Protein AF-A0A2V1H2E5-F1 (afdb_monomer)

Secondary structure (DSSP, 8-state):
----------------------------PPPTT---GGGGS---SPP--EEE---TTSBPPTTEEEEEE-SSSEEEEEE--SS-EEEEEEEEESS-EEEEEESSS-EEPP---TTEEEEEEEEPTT--EEEEEEE-TT-EEEEEEEE--TTTTTPPTTEEEEEEEEEEEEESSSEEEEEEEEEEEEETTTTEEEES-TTS--EE-EEPTTS-EEEEEEEETTEEEEEEEEE-TTT--EEEEEEEEEEEEETTEEEEEEEEEEEEEEE--

pLDDT: mean 76.92, std 17.11, range [29.41, 97.25]

Radius of gyration: 22.53 Å; Cα contacts (8 Å, |Δi|>4): 619; chains: 1; bounding box: 65×66×57 Å

Foldseek 3Di:
DDDDDDDDDDDDDDDDDDDDDDDDDDPPPAPPFFADLVVQQFAADDDQADEDAAAFPEEDEARYKHKDAPQDFKGKYKYAYQAWAKKKKKKFFDAAKWKWKDFPHIHTFAAADSGMTMDIDRHHHRTMMMMMMGDDHGTIMMIHIYHDHCVRVVNDPQKFKKWWWKWKWKDWPDTDTDIDIWIWIARLPQQFIGTHYPVDDTFHWDQDPRSFKTWGWDDDPFKTKTWIWGARRPQRWIWIWMWMWGWDDDDPDTTTMIMIMITTIGGRD

Solvent-accessible surface area (backbone atoms only — not comparable to full-atom values): 14930 Å² total; per-residue (Å²): 137,88,84,82,84,83,82,84,81,84,83,80,87,81,85,80,90,80,89,78,95,71,95,70,80,90,73,76,75,70,63,92,67,45,55,59,69,80,83,30,34,43,50,63,72,65,73,82,65,46,83,45,86,64,60,77,71,37,74,50,53,82,32,26,30,30,65,44,74,28,84,48,52,62,44,39,34,34,34,62,40,90,55,61,46,54,32,28,39,33,40,36,38,84,50,64,62,51,48,38,38,39,68,90,57,82,45,70,41,47,64,28,41,68,41,41,32,47,37,76,45,82,42,50,48,75,42,63,31,42,39,40,42,35,38,51,64,75,35,53,34,38,39,36,32,26,70,46,28,19,49,77,69,69,49,54,94,50,34,31,46,32,42,32,48,30,40,39,36,42,41,71,91,57,82,50,77,47,78,41,80,40,50,35,40,38,28,76,72,84,30,30,38,38,70,46,43,75,86,54,79,71,41,63,40,48,71,42,100,71,66,32,42,29,43,36,75,50,78,52,100,62,32,46,34,42,34,38,36,38,46,39,30,83,73,54,30,32,43,40,38,37,41,34,42,34,67,46,71,68,82,96,47,75,42,73,26,42,37,37,38,41,31,53,29,34,55,68,65

Structure (mmCIF, N/CA/C/O backbone):
data_AF-A0A2V1H2E5-F1
#
_entry.id   AF-A0A2V1H2E5-F1
#
loop_
_atom_site.group_PDB
_atom_site.id
_atom_site.type_symbol
_atom_site.label_atom_id
_atom_site.label_alt_id
_atom_site.label_comp_id
_atom_site.label_asym_id
_atom_site.label_entity_id
_atom_site.label_seq_id
_atom_site.pdbx_PDB_ins_code
_atom_site.Cartn_x
_atom_site.Cartn_y
_atom_site.Cartn_z
_atom_site.occupancy
_atom_site.B_iso_or_equiv
_atom_site.auth_seq_id
_atom_site.auth_comp_id
_atom_site.auth_asym_id
_atom_site.auth_atom_id
_atom_site.pdbx_PDB_model_num
ATOM 1 N N . MET A 1 1 ? 42.858 13.653 24.914 1.00 40.00 1 MET A N 1
ATOM 2 C CA . MET A 1 1 ? 42.278 12.435 25.522 1.00 40.00 1 MET A CA 1
ATOM 3 C C . MET A 1 1 ? 41.615 11.631 24.412 1.00 40.00 1 MET A C 1
ATOM 5 O O . MET A 1 1 ? 40.613 12.081 23.878 1.00 40.00 1 MET A O 1
ATOM 9 N N . LYS A 1 2 ? 42.233 10.528 23.972 1.00 29.84 2 LYS A N 1
ATOM 10 C CA . LYS A 1 2 ? 41.713 9.671 22.893 1.00 29.84 2 LYS A CA 1
ATOM 11 C C . LYS A 1 2 ? 40.847 8.578 23.528 1.00 29.84 2 LYS A C 1
ATOM 13 O O . LYS A 1 2 ? 41.362 7.819 24.341 1.00 29.84 2 LYS A O 1
ATOM 18 N N . LYS A 1 3 ? 39.554 8.531 23.200 1.00 37.50 3 LYS A N 1
ATOM 19 C CA . LYS A 1 3 ? 38.643 7.448 23.598 1.00 37.50 3 LYS A CA 1
ATOM 20 C C . LYS A 1 3 ? 38.644 6.405 22.481 1.00 37.50 3 LYS A C 1
ATOM 22 O O . LYS A 1 3 ? 38.265 6.718 21.358 1.00 37.50 3 LYS A O 1
ATOM 27 N N . GLN A 1 4 ? 39.140 5.209 22.778 1.00 38.28 4 GLN A N 1
ATOM 28 C CA . GLN A 1 4 ? 39.049 4.053 21.889 1.00 38.28 4 GLN A CA 1
ATOM 29 C C . GLN A 1 4 ? 37.665 3.418 22.065 1.00 38.28 4 GLN A C 1
ATOM 31 O O . GLN A 1 4 ? 37.270 3.115 23.189 1.00 38.28 4 GLN A O 1
ATOM 36 N N . LEU A 1 5 ? 36.931 3.257 20.961 1.00 36.22 5 LEU A N 1
ATOM 37 C CA . LEU A 1 5 ? 35.742 2.413 20.892 1.00 36.22 5 LEU A CA 1
ATOM 38 C C . LEU A 1 5 ? 36.194 0.951 20.805 1.00 36.22 5 LEU A C 1
ATOM 40 O O . LEU A 1 5 ? 36.918 0.580 19.884 1.00 36.22 5 LEU A O 1
ATOM 44 N N . LEU A 1 6 ? 35.759 0.137 21.764 1.00 38.25 6 LEU A N 1
ATOM 45 C CA . LEU A 1 6 ? 35.899 -1.314 21.739 1.00 38.25 6 LEU A CA 1
ATOM 46 C C . LEU A 1 6 ? 34.606 -1.894 21.148 1.00 38.25 6 LEU A C 1
ATOM 48 O O . LEU A 1 6 ? 33.563 -1.857 21.794 1.00 38.25 6 LEU A O 1
ATOM 52 N N . ALA A 1 7 ? 34.671 -2.387 19.912 1.00 35.38 7 ALA A N 1
ATOM 53 C CA . ALA A 1 7 ? 33.594 -3.148 19.288 1.00 35.38 7 ALA A CA 1
ATOM 54 C C . ALA A 1 7 ? 33.751 -4.629 19.665 1.00 35.38 7 ALA A C 1
ATOM 56 O O . ALA A 1 7 ? 34.781 -5.238 19.377 1.00 35.38 7 ALA A O 1
ATOM 57 N N . ILE A 1 8 ? 32.745 -5.197 20.330 1.00 39.59 8 ILE A N 1
ATOM 58 C CA . ILE A 1 8 ? 32.673 -6.629 20.636 1.00 39.59 8 ILE A CA 1
ATOM 59 C C . ILE A 1 8 ? 31.908 -7.299 19.493 1.00 39.59 8 ILE A C 1
ATOM 61 O O . ILE A 1 8 ? 30.700 -7.129 19.355 1.00 39.59 8 ILE A O 1
ATOM 65 N N . LEU A 1 9 ? 32.642 -8.037 18.661 1.00 33.03 9 LEU A N 1
ATOM 66 C CA . LEU A 1 9 ? 32.122 -8.904 17.609 1.00 33.03 9 LEU A CA 1
ATOM 67 C C . LEU A 1 9 ? 31.793 -10.269 18.236 1.00 33.03 9 LEU A C 1
ATOM 69 O O . LEU A 1 9 ? 32.703 -11.004 18.619 1.00 33.03 9 LEU A O 1
ATOM 73 N N . ILE A 1 10 ? 30.509 -10.606 18.374 1.00 37.56 10 ILE A N 1
ATOM 74 C CA . ILE A 1 10 ? 30.074 -11.941 18.808 1.00 37.56 10 ILE A CA 1
ATOM 75 C C . ILE A 1 10 ? 29.812 -12.777 17.552 1.00 37.56 10 ILE A C 1
ATOM 77 O O . ILE A 1 10 ? 28.774 -12.644 16.913 1.00 37.56 10 ILE A O 1
ATOM 81 N N . CYS A 1 11 ? 30.771 -13.636 17.198 1.00 37.22 11 CYS A N 1
ATOM 82 C CA . CYS A 1 11 ? 30.568 -14.737 16.259 1.00 37.22 11 CYS A CA 1
ATOM 83 C C . CYS A 1 11 ? 30.014 -15.945 17.023 1.00 37.22 11 CYS A C 1
ATOM 85 O O . CYS A 1 11 ? 30.754 -16.596 17.760 1.00 37.22 11 CYS A O 1
ATOM 87 N N . THR A 1 12 ? 28.742 -16.284 16.823 1.00 41.06 12 THR A N 1
ATOM 88 C CA . THR A 1 12 ? 28.193 -17.594 17.197 1.00 41.06 12 THR A CA 1
ATOM 89 C C . THR A 1 12 ? 28.044 -18.452 15.946 1.00 41.06 12 THR A C 1
ATOM 91 O O . THR A 1 12 ? 27.133 -18.291 15.142 1.00 41.06 12 THR A O 1
ATOM 94 N N . THR A 1 13 ? 28.973 -19.390 15.776 1.00 45.59 13 THR A N 1
ATOM 95 C CA . THR A 1 13 ? 28.856 -20.495 14.823 1.00 45.59 13 THR A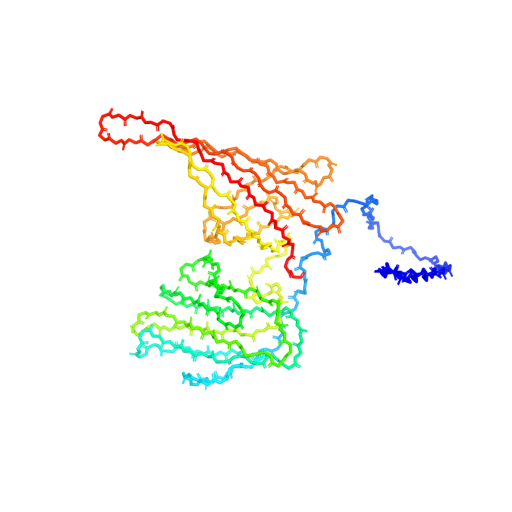 CA 1
ATOM 96 C C . THR A 1 13 ? 27.885 -21.533 15.380 1.00 45.59 13 THR A C 1
ATOM 98 O O . THR A 1 13 ? 28.221 -22.242 16.329 1.00 45.59 13 THR A O 1
ATOM 101 N N . LEU A 1 14 ? 26.698 -21.648 14.788 1.00 37.41 14 LEU A N 1
ATOM 102 C CA . LEU A 1 14 ? 25.836 -22.817 14.947 1.00 37.41 14 LEU A CA 1
ATOM 103 C C . LEU A 1 14 ? 26.152 -23.798 13.818 1.00 37.41 14 LEU A C 1
ATOM 105 O O . LEU A 1 14 ? 25.775 -23.600 12.668 1.00 37.41 14 LEU A O 1
ATOM 109 N N . ALA A 1 15 ? 26.885 -24.851 14.167 1.00 43.66 15 ALA A N 1
ATOM 110 C CA . ALA A 1 15 ? 26.938 -26.069 13.380 1.00 43.66 15 ALA A CA 1
ATOM 111 C C . ALA A 1 15 ? 25.716 -26.922 13.741 1.00 43.66 15 ALA A C 1
ATOM 113 O O . ALA A 1 15 ? 25.546 -27.292 14.902 1.00 43.66 15 ALA A O 1
ATOM 114 N N . ALA A 1 16 ? 24.898 -27.262 12.749 1.00 37.75 16 ALA A N 1
ATOM 115 C CA . ALA A 1 16 ? 23.910 -28.327 12.851 1.00 37.75 16 ALA A CA 1
ATOM 116 C C . ALA A 1 16 ? 24.086 -29.270 11.653 1.00 37.75 16 ALA A C 1
ATOM 118 O O . ALA A 1 16 ? 23.607 -29.018 10.553 1.00 37.75 16 ALA A O 1
ATOM 119 N N . CYS A 1 17 ? 24.823 -30.356 11.890 1.00 44.12 17 CYS A N 1
ATOM 120 C CA . CYS A 1 17 ? 24.733 -31.584 11.108 1.00 44.12 17 CYS A CA 1
ATOM 121 C C . CYS A 1 17 ? 23.502 -32.355 11.595 1.00 44.12 17 CYS A C 1
ATOM 123 O O . CYS A 1 17 ? 23.413 -32.678 12.778 1.00 44.12 17 CYS A O 1
ATOM 125 N N . GLY A 1 18 ? 22.594 -32.699 10.689 1.00 36.44 18 GLY A N 1
ATOM 126 C CA . GLY A 1 18 ? 21.458 -33.569 10.979 1.00 36.44 18 GLY A CA 1
ATOM 127 C C . GLY A 1 18 ? 20.849 -34.087 9.686 1.00 36.44 18 GLY A C 1
ATOM 128 O O . GLY A 1 18 ? 19.970 -33.452 9.120 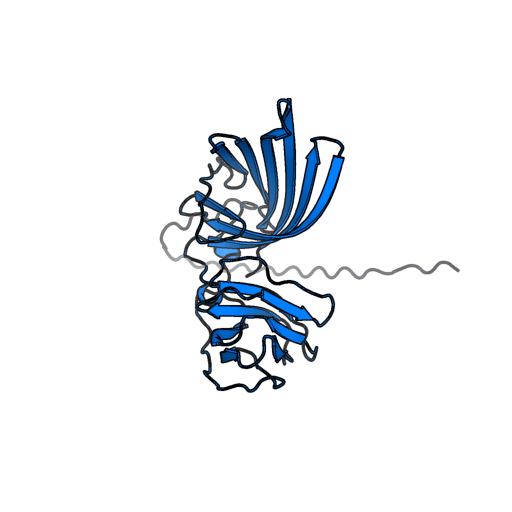1.00 36.44 18 GLY A O 1
ATOM 129 N N . GLY A 1 19 ? 21.367 -35.212 9.194 1.00 33.59 19 GLY A N 1
ATOM 130 C CA . GLY A 1 19 ? 20.839 -35.899 8.021 1.00 33.59 19 GLY A CA 1
ATOM 131 C C . GLY A 1 19 ? 19.512 -36.596 8.317 1.00 33.59 19 GLY A C 1
ATOM 132 O O . GLY A 1 19 ? 19.361 -37.253 9.346 1.00 33.59 19 GLY A O 1
ATOM 133 N N . GLY A 1 20 ? 18.583 -36.492 7.372 1.00 29.41 20 GLY A N 1
ATOM 134 C CA . GLY A 1 20 ? 17.350 -37.266 7.315 1.00 29.41 20 GLY A CA 1
ATOM 135 C C . GLY A 1 20 ? 17.002 -37.520 5.855 1.00 29.41 20 GLY A C 1
ATOM 136 O O . GLY A 1 20 ? 16.676 -36.599 5.117 1.00 29.41 20 GLY A O 1
ATOM 137 N N . SER A 1 21 ? 17.147 -38.769 5.422 1.00 41.22 21 SER A N 1
ATOM 138 C CA . SER A 1 21 ? 16.799 -39.230 4.081 1.00 41.22 21 SER A CA 1
ATOM 139 C C . SER A 1 21 ? 15.279 -39.346 3.970 1.00 41.22 21 SER A C 1
ATOM 141 O O . SER A 1 21 ? 14.680 -40.208 4.609 1.00 41.22 21 SER A O 1
ATOM 143 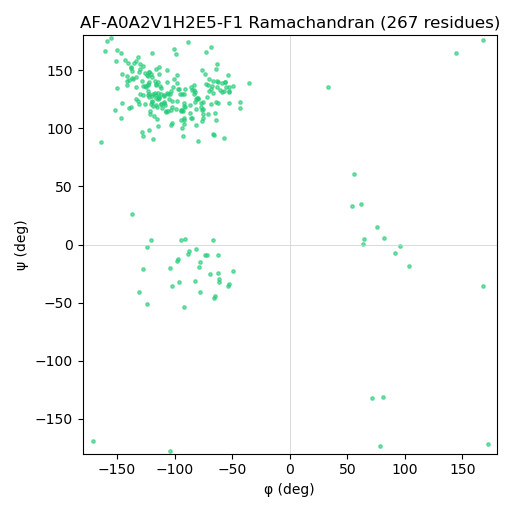N N . GLY A 1 22 ? 14.661 -38.493 3.159 1.00 31.25 22 GLY A N 1
ATOM 144 C CA . GLY A 1 22 ? 13.232 -38.532 2.866 1.00 31.25 22 GLY A CA 1
ATOM 145 C C . GLY A 1 22 ? 12.986 -37.961 1.478 1.00 31.25 22 GLY A C 1
ATOM 146 O O . GLY A 1 22 ? 13.302 -36.811 1.213 1.00 31.25 22 GLY A O 1
ATOM 147 N N . SER A 1 23 ? 12.491 -38.805 0.580 1.00 42.97 23 SER A N 1
ATOM 148 C CA . SER A 1 23 ? 12.142 -38.462 -0.795 1.00 42.97 23 SER A CA 1
ATOM 149 C C . SER A 1 23 ? 10.975 -37.468 -0.801 1.00 42.97 23 SER A C 1
ATOM 151 O O . SER A 1 23 ? 9.865 -37.850 -0.440 1.00 42.97 23 SER A O 1
ATOM 153 N N . SER A 1 24 ? 11.199 -36.230 -1.239 1.00 34.66 24 SER A N 1
ATOM 154 C CA . SER A 1 24 ? 10.133 -35.274 -1.553 1.00 34.66 24 SER A CA 1
ATOM 155 C C . SER A 1 24 ? 10.436 -34.546 -2.860 1.00 34.66 24 SER A C 1
ATOM 157 O O . SER A 1 24 ? 11.588 -34.301 -3.212 1.00 34.66 24 SER A O 1
ATOM 159 N N . SER A 1 25 ? 9.360 -34.312 -3.603 1.00 38.50 25 SER A N 1
ATOM 160 C CA . SER A 1 25 ? 9.246 -33.606 -4.878 1.00 38.50 25 SER A CA 1
ATOM 161 C C . SER A 1 25 ? 10.193 -32.417 -5.011 1.00 38.50 25 SER A C 1
ATOM 163 O O . SER A 1 25 ? 10.357 -31.655 -4.066 1.00 38.50 25 SER A O 1
ATOM 165 N N . GLY A 1 26 ? 10.784 -32.272 -6.200 1.00 38.16 26 GLY A N 1
ATOM 166 C CA . GLY A 1 26 ? 11.760 -31.240 -6.524 1.00 38.16 26 GLY A CA 1
ATOM 167 C C . GLY A 1 26 ? 11.243 -29.822 -6.305 1.00 38.16 26 GLY A C 1
ATOM 168 O O . GLY A 1 26 ? 10.704 -29.212 -7.218 1.00 38.16 26 GLY A O 1
ATOM 169 N N . GLU A 1 27 ? 11.483 -29.291 -5.114 1.00 41.69 27 GLU A N 1
ATOM 170 C CA . GLU A 1 27 ? 11.713 -27.870 -4.909 1.00 41.69 27 GLU A CA 1
ATOM 171 C C . GLU A 1 27 ? 13.135 -27.581 -5.384 1.00 41.69 27 GLU A C 1
ATOM 173 O O . GLU A 1 27 ? 14.127 -27.979 -4.769 1.00 41.69 27 GLU A O 1
ATOM 178 N N . THR A 1 28 ? 13.253 -26.926 -6.534 1.00 43.62 28 THR A N 1
ATOM 179 C CA . THR A 1 28 ? 14.511 -26.311 -6.943 1.00 43.62 28 THR A CA 1
ATOM 180 C C . THR A 1 28 ? 14.796 -25.171 -5.981 1.00 43.62 28 THR A C 1
ATOM 182 O O . THR A 1 28 ? 14.285 -24.069 -6.164 1.00 43.62 28 THR A O 1
ATOM 185 N N . THR A 1 29 ? 15.591 -25.437 -4.943 1.00 47.19 29 THR A N 1
ATOM 186 C CA . THR A 1 29 ? 16.140 -24.382 -4.091 1.00 47.19 29 THR A CA 1
ATOM 187 C C . THR A 1 29 ? 16.829 -23.359 -5.000 1.00 47.19 29 THR A C 1
ATOM 189 O O . THR A 1 29 ? 17.720 -23.750 -5.767 1.00 47.19 29 THR A O 1
ATOM 192 N N . PRO A 1 30 ? 16.419 -22.082 -4.966 1.00 54.16 30 PRO A N 1
ATOM 193 C CA . PRO A 1 30 ? 17.007 -21.060 -5.815 1.00 54.16 30 PRO A CA 1
ATOM 194 C C . PRO A 1 30 ? 18.533 -20.993 -5.587 1.00 54.16 30 PRO A C 1
ATOM 196 O O . PRO A 1 30 ? 18.990 -21.158 -4.448 1.00 54.16 30 PRO A O 1
ATOM 199 N N . PRO A 1 31 ? 19.361 -20.825 -6.637 1.00 54.84 31 PRO A N 1
ATOM 200 C CA . PRO A 1 31 ? 20.812 -20.775 -6.483 1.00 54.84 31 PRO A CA 1
ATOM 201 C C . PRO A 1 31 ? 21.212 -19.692 -5.474 1.00 54.84 31 PRO A C 1
ATOM 203 O O . PRO A 1 31 ? 20.703 -18.580 -5.526 1.00 54.84 31 PRO A O 1
ATOM 206 N N . ALA A 1 32 ? 22.141 -19.999 -4.563 1.00 47.34 32 ALA A N 1
ATOM 207 C CA . ALA A 1 32 ? 22.529 -19.100 -3.473 1.00 47.34 32 ALA A CA 1
ATOM 208 C C . ALA A 1 32 ? 22.697 -17.636 -3.942 1.00 47.34 32 ALA A C 1
ATOM 210 O O . ALA A 1 32 ? 23.546 -17.324 -4.780 1.00 47.34 32 ALA A O 1
ATOM 211 N N . GLY A 1 33 ? 21.862 -16.747 -3.394 1.00 56.97 33 GLY A N 1
ATOM 212 C CA . GLY A 1 33 ? 21.818 -15.323 -3.722 1.00 56.97 33 GLY A CA 1
ATOM 213 C C . GLY A 1 33 ? 20.779 -14.909 -4.767 1.00 56.97 33 GLY A C 1
ATOM 214 O O . GLY A 1 33 ? 20.729 -13.717 -5.063 1.00 56.97 33 GLY A O 1
ATOM 215 N N . SER A 1 34 ? 19.994 -15.819 -5.355 1.00 63.44 34 SER A N 1
ATOM 216 C CA . SER A 1 34 ? 18.825 -15.479 -6.183 1.00 63.44 34 SER A CA 1
ATOM 217 C C . SER A 1 34 ? 17.656 -14.988 -5.336 1.00 63.44 34 SER A C 1
ATOM 219 O O . SER A 1 34 ? 17.471 -15.443 -4.212 1.00 63.44 34 SER A O 1
ATOM 221 N N . PHE A 1 35 ? 16.883 -14.069 -5.908 1.00 73.06 35 PHE A N 1
ATOM 222 C CA . PHE A 1 35 ? 15.657 -13.564 -5.310 1.00 73.06 35 PHE A CA 1
ATOM 223 C C . PHE A 1 35 ? 14.609 -14.683 -5.241 1.00 73.06 35 PHE A C 1
ATOM 225 O O . PHE A 1 35 ? 14.379 -15.361 -6.241 1.00 73.06 35 PHE A O 1
ATOM 232 N N . ASP A 1 36 ? 14.006 -14.869 -4.068 1.00 78.31 36 ASP A N 1
ATOM 233 C CA . ASP A 1 36 ? 12.856 -15.748 -3.859 1.00 78.31 36 ASP A CA 1
ATOM 234 C C . ASP A 1 36 ? 11.642 -14.888 -3.471 1.00 78.31 36 ASP A C 1
ATOM 236 O O . ASP A 1 36 ? 11.565 -14.455 -2.313 1.00 78.31 36 ASP A O 1
ATOM 240 N N . PRO A 1 37 ? 10.709 -14.621 -4.407 1.00 79.12 37 PRO A N 1
ATOM 241 C CA . PRO A 1 37 ? 9.525 -13.810 -4.142 1.00 79.12 37 PRO A CA 1
ATOM 242 C C . PRO A 1 37 ? 8.722 -14.307 -2.938 1.00 79.12 37 PRO A C 1
ATOM 244 O O . PRO A 1 37 ? 8.221 -13.493 -2.165 1.00 79.12 37 PRO A O 1
ATOM 247 N N . ALA A 1 38 ? 8.649 -15.629 -2.730 1.00 82.44 38 ALA A N 1
ATOM 248 C CA . ALA A 1 38 ? 7.835 -16.231 -1.677 1.00 82.44 38 ALA A CA 1
ATOM 249 C C . ALA A 1 38 ? 8.270 -15.790 -0.270 1.00 82.44 38 ALA A C 1
ATOM 251 O O . ALA A 1 38 ? 7.438 -15.671 0.627 1.00 82.44 38 ALA A O 1
ATOM 252 N N . SER A 1 39 ? 9.557 -15.479 -0.084 1.00 82.25 39 SER A N 1
ATOM 253 C CA . SER A 1 39 ? 10.092 -14.984 1.189 1.00 82.25 39 SER A CA 1
ATOM 254 C C . SER A 1 39 ? 9.687 -13.543 1.536 1.00 82.25 39 SER A C 1
ATOM 256 O O . SER A 1 39 ? 9.930 -13.104 2.658 1.00 82.25 39 SER A O 1
ATOM 258 N N . PHE A 1 40 ? 9.057 -12.828 0.598 1.00 84.62 40 PHE A N 1
ATOM 259 C CA . PHE A 1 40 ? 8.717 -11.405 0.702 1.00 84.62 40 PHE A CA 1
ATOM 260 C C . PHE A 1 40 ? 7.226 -11.103 0.511 1.00 84.62 40 PHE A C 1
ATOM 262 O O . PHE A 1 40 ? 6.817 -9.948 0.596 1.00 84.62 40 PHE A O 1
ATOM 269 N N . MET A 1 41 ? 6.405 -12.118 0.229 1.00 83.19 41 MET A N 1
ATOM 270 C CA . MET A 1 41 ? 4.960 -11.936 0.054 1.00 83.19 41 MET A CA 1
ATOM 271 C C . MET A 1 41 ? 4.265 -11.587 1.378 1.00 83.19 41 MET A C 1
ATOM 273 O O . MET A 1 41 ? 3.221 -10.947 1.368 1.00 83.19 41 MET A O 1
ATOM 277 N N . GLY A 1 42 ? 4.842 -11.977 2.516 1.00 82.50 42 GLY A N 1
ATOM 278 C CA . GLY A 1 42 ? 4.227 -11.840 3.834 1.00 82.50 42 GLY A CA 1
ATOM 279 C C . GLY A 1 42 ? 3.167 -12.902 4.126 1.00 82.50 42 GLY A C 1
ATOM 280 O O . GLY A 1 42 ? 2.989 -13.868 3.380 1.00 82.50 42 GLY A O 1
ATOM 281 N N . LYS A 1 43 ? 2.469 -12.753 5.257 1.00 84.44 43 LYS A N 1
ATOM 282 C CA . LYS A 1 43 ? 1.438 -13.711 5.695 1.00 84.44 43 LYS A CA 1
ATOM 283 C C . LYS A 1 43 ? 0.219 -13.658 4.766 1.00 84.44 43 LYS A C 1
ATOM 285 O O . LYS A 1 43 ? -0.263 -12.570 4.454 1.00 84.44 43 LYS A O 1
ATOM 290 N N . ALA A 1 44 ? -0.273 -14.830 4.361 1.00 78.50 44 ALA A N 1
ATOM 291 C CA . ALA A 1 44 ? -1.466 -14.951 3.525 1.00 78.50 44 ALA A CA 1
ATOM 292 C C . ALA A 1 44 ? -2.765 -14.769 4.323 1.00 78.50 44 ALA A C 1
ATOM 294 O O . ALA A 1 44 ? -3.655 -14.090 3.840 1.00 78.50 44 ALA A O 1
ATOM 295 N N . ASP A 1 45 ? -2.844 -15.334 5.532 1.00 81.25 45 ASP A N 1
ATOM 296 C CA . ASP A 1 45 ? -4.097 -15.398 6.291 1.00 81.25 45 ASP A CA 1
ATOM 297 C C . ASP A 1 45 ? -4.522 -14.027 6.846 1.00 81.25 45 ASP A C 1
ATOM 299 O O . ASP A 1 45 ? -3.757 -13.390 7.586 1.00 81.25 45 ASP A O 1
ATOM 303 N N . GLU A 1 46 ? -5.765 -13.615 6.569 1.00 78.12 46 GLU A N 1
ATOM 304 C CA . GLU A 1 46 ? -6.377 -12.461 7.227 1.00 78.12 46 GLU A CA 1
ATOM 305 C C . GLU A 1 46 ? -6.476 -12.683 8.750 1.00 78.12 46 GLU A C 1
ATOM 307 O O . GLU A 1 46 ? -6.931 -13.737 9.223 1.00 78.12 46 GLU A O 1
ATOM 312 N N . PRO A 1 47 ? -6.078 -11.698 9.574 1.00 85.44 47 PRO A N 1
ATOM 313 C CA . PRO A 1 47 ? -6.311 -11.767 11.002 1.00 85.44 47 PRO A CA 1
ATOM 314 C C . PRO A 1 47 ? -7.813 -11.765 11.283 1.00 85.44 47 PRO A C 1
ATOM 316 O O . PRO A 1 47 ? -8.612 -11.162 10.575 1.00 85.44 47 PRO A O 1
ATOM 319 N N . THR A 1 48 ? -8.223 -12.397 12.381 1.00 91.69 48 THR A N 1
ATOM 320 C CA . THR A 1 48 ? -9.624 -12.322 12.807 1.00 91.69 48 THR A CA 1
ATOM 321 C C . THR A 1 48 ? -9.985 -10.878 13.160 1.00 91.69 48 THR A C 1
ATOM 323 O O . THR A 1 48 ? -9.567 -10.375 14.203 1.00 91.69 48 THR A O 1
ATOM 326 N N . LEU A 1 49 ? -10.775 -10.227 12.301 1.00 93.06 49 LEU A N 1
ATOM 327 C CA . LEU A 1 49 ? -11.204 -8.844 12.484 1.00 93.06 49 LEU A CA 1
ATOM 328 C C . LEU A 1 49 ? -12.449 -8.745 13.365 1.00 93.06 49 LEU A C 1
ATOM 330 O O . LEU A 1 49 ? -13.463 -9.408 13.135 1.00 93.06 49 LEU A O 1
ATOM 334 N N . GLN A 1 50 ? -12.413 -7.838 14.338 1.00 95.62 50 GLN A N 1
ATOM 335 C CA . GLN A 1 50 ? -13.589 -7.479 15.121 1.00 95.62 50 GLN A CA 1
ATOM 336 C C . GLN A 1 50 ? -14.286 -6.260 14.509 1.00 95.62 50 GLN A C 1
ATOM 338 O O . GLN A 1 50 ? -13.734 -5.161 14.505 1.00 95.62 50 GLN A O 1
ATOM 343 N N . LEU A 1 51 ? -15.524 -6.438 14.034 1.00 94.75 51 LEU A N 1
ATOM 344 C CA . LEU A 1 51 ? -16.365 -5.318 13.607 1.00 94.75 51 LEU A CA 1
ATOM 345 C C . LEU A 1 51 ? -16.952 -4.597 14.819 1.00 94.75 51 LEU A C 1
ATOM 347 O O . LEU A 1 51 ? -17.734 -5.172 15.579 1.00 94.75 51 LEU A O 1
ATOM 351 N N . LEU A 1 52 ? -16.598 -3.324 14.963 1.00 94.88 52 LEU A N 1
ATOM 352 C CA . LEU A 1 52 ? -17.086 -2.433 16.005 1.00 94.88 52 LEU A CA 1
ATOM 353 C C . LEU A 1 52 ? -17.631 -1.149 15.385 1.00 94.88 52 LEU A C 1
ATOM 355 O O . LEU A 1 52 ? -17.219 -0.729 14.312 1.00 94.88 52 LEU A O 1
ATOM 359 N N . ASN A 1 53 ? -18.569 -0.508 16.077 1.00 92.75 53 ASN A N 1
ATOM 360 C CA . ASN A 1 53 ? -18.972 0.852 15.744 1.00 92.75 53 ASN A CA 1
ATOM 361 C C . ASN A 1 53 ? -18.130 1.812 16.586 1.00 92.75 53 ASN A C 1
ATOM 363 O O . ASN A 1 53 ? -18.473 2.058 17.744 1.00 92.75 53 ASN A O 1
ATOM 367 N N . ILE A 1 54 ? -17.012 2.281 16.032 1.00 93.62 54 ILE A N 1
ATOM 368 C CA . ILE A 1 54 ? -16.042 3.120 16.742 1.00 93.62 54 ILE A CA 1
ATOM 369 C C . ILE A 1 54 ? -16.374 4.593 16.462 1.00 93.62 54 ILE A C 1
ATOM 371 O O . ILE A 1 54 ? -16.292 5.027 15.306 1.00 93.62 54 ILE A O 1
ATOM 375 N N . PRO A 1 55 ? -16.777 5.376 17.483 1.00 91.81 55 PRO A N 1
ATOM 376 C CA . PRO A 1 55 ? -17.099 6.787 17.301 1.00 91.81 55 PRO A CA 1
ATOM 377 C C . PRO A 1 55 ? -15.896 7.621 16.840 1.00 91.81 55 PRO A C 1
ATOM 379 O O . PRO A 1 55 ? -14.744 7.297 17.116 1.00 91.81 55 PRO A O 1
ATOM 382 N N . ASN A 1 56 ? -16.174 8.743 16.176 1.00 92.88 56 ASN A N 1
ATOM 383 C CA . ASN A 1 56 ? -15.152 9.727 15.819 1.00 92.88 56 ASN A CA 1
ATOM 384 C C . ASN A 1 56 ? -14.431 10.256 17.075 1.00 92.88 56 ASN A C 1
ATOM 386 O O . ASN A 1 56 ? -15.086 10.686 18.025 1.00 92.88 56 ASN A O 1
ATOM 390 N N . GLY A 1 57 ? -13.100 10.272 17.043 1.00 92.38 57 GLY A N 1
ATOM 391 C CA . GLY A 1 57 ? -12.214 10.710 18.122 1.00 92.38 57 GLY A CA 1
ATOM 392 C C . GLY A 1 57 ? -11.780 9.595 19.076 1.00 92.38 57 GLY A C 1
ATOM 393 O O . GLY A 1 57 ? -10.914 9.835 19.918 1.00 92.38 57 GLY A O 1
ATOM 394 N N . GLU A 1 58 ? -12.346 8.395 18.946 1.00 95.69 58 GLU A N 1
ATOM 395 C CA . GLU A 1 58 ? -12.052 7.256 19.819 1.00 95.69 58 GLU A CA 1
ATOM 396 C C . GLU A 1 58 ? -10.866 6.419 19.317 1.00 95.69 58 GLU A C 1
ATOM 398 O O . GLU A 1 58 ? -10.289 6.656 18.250 1.00 95.69 58 GLU A O 1
ATOM 403 N N . GLU A 1 59 ? -10.472 5.444 20.133 1.00 96.50 59 GLU A N 1
ATOM 404 C CA . GLU A 1 59 ? -9.407 4.500 19.812 1.00 96.50 59 GLU A CA 1
ATOM 405 C C . GLU A 1 59 ? -9.915 3.353 18.926 1.00 96.50 59 GLU A C 1
ATOM 407 O O . GLU A 1 59 ? -10.913 2.703 19.239 1.00 96.50 59 GLU A O 1
ATOM 412 N N . ILE A 1 60 ? -9.184 3.081 17.846 1.00 97.25 60 ILE A N 1
ATOM 413 C CA . ILE A 1 60 ? -9.263 1.836 17.082 1.00 97.25 60 ILE A CA 1
ATOM 414 C C . ILE A 1 60 ? -8.055 0.977 17.449 1.00 97.25 60 ILE A C 1
ATOM 416 O O . ILE A 1 60 ? -6.929 1.468 17.492 1.00 97.25 60 ILE A O 1
ATOM 420 N N . GLN A 1 61 ? -8.280 -0.297 17.756 1.00 96.75 61 GLN A N 1
ATOM 421 C CA . GLN A 1 61 ? -7.219 -1.223 18.155 1.00 96.75 61 GLN A CA 1
ATOM 422 C C . GLN A 1 61 ? -6.790 -2.117 16.991 1.00 96.75 61 GLN A C 1
ATOM 424 O O . GLN A 1 61 ? -7.449 -2.194 15.955 1.00 96.75 61 GLN A O 1
ATOM 429 N N . LEU A 1 62 ? -5.672 -2.818 17.178 1.00 96.44 62 LEU A N 1
ATOM 430 C CA . LEU A 1 62 ? -5.188 -3.799 16.214 1.00 96.44 62 LEU A CA 1
ATOM 431 C C . LEU A 1 62 ? -6.233 -4.908 15.992 1.00 96.44 62 LEU A C 1
ATOM 433 O O . LEU A 1 62 ? -6.829 -5.410 16.944 1.00 96.44 62 LEU A O 1
ATOM 437 N N . ASN A 1 63 ? -6.395 -5.313 14.735 1.00 95.00 63 ASN A N 1
ATOM 438 C CA . ASN A 1 63 ? -7.365 -6.292 14.240 1.00 95.00 63 ASN A CA 1
ATOM 439 C C . ASN A 1 63 ? -8.828 -5.876 14.467 1.00 95.00 63 ASN A C 1
ATOM 441 O O . ASN A 1 63 ? -9.705 -6.708 14.714 1.00 95.00 63 ASN A O 1
ATOM 445 N N . GLN A 1 64 ? -9.103 -4.576 14.370 1.00 96.44 64 GLN A N 1
ATOM 446 C CA . GLN A 1 64 ? -10.458 -4.037 14.389 1.00 96.44 64 GLN A CA 1
ATOM 447 C C . GLN A 1 64 ? -10.820 -3.420 13.048 1.00 96.44 64 GLN A C 1
ATOM 449 O O . GLN A 1 64 ? -9.971 -2.922 12.306 1.00 96.44 64 GLN A O 1
ATOM 454 N N . GLN A 1 65 ? -12.118 -3.426 12.775 1.00 95.88 65 GLN A N 1
ATOM 455 C CA . GLN A 1 65 ? -12.704 -2.705 11.662 1.00 95.88 65 GLN A CA 1
ATOM 456 C C . GLN A 1 65 ? -13.910 -1.889 12.128 1.00 95.88 65 GLN A C 1
ATOM 458 O O . GLN A 1 65 ? -14.631 -2.295 13.046 1.00 95.88 65 GLN A O 1
ATOM 463 N N . SER A 1 66 ? -14.142 -0.750 11.483 1.00 95.94 66 SER A N 1
ATOM 464 C CA . SER A 1 66 ? -15.283 0.121 11.757 1.00 95.94 66 SER A CA 1
ATOM 465 C C . SER A 1 66 ? -15.863 0.680 10.471 1.00 95.94 66 SER A C 1
ATOM 467 O O . SER A 1 66 ? -15.140 1.071 9.559 1.00 95.94 66 SER A O 1
ATOM 469 N N . ASN A 1 67 ? -17.188 0.781 10.427 1.00 95.44 67 ASN A N 1
ATOM 470 C CA . ASN A 1 67 ? -17.864 1.542 9.386 1.00 95.44 67 ASN A CA 1
ATOM 471 C C . ASN A 1 67 ? -17.871 3.021 9.777 1.00 95.44 67 ASN A C 1
ATOM 473 O O . ASN A 1 67 ? -18.126 3.368 10.931 1.00 95.44 67 ASN A O 1
ATOM 477 N N . ILE A 1 68 ? -17.598 3.886 8.810 1.00 91.69 68 ILE A N 1
ATOM 478 C CA . ILE A 1 68 ? -17.550 5.332 8.965 1.00 91.69 68 ILE A CA 1
ATOM 479 C C . ILE A 1 68 ? -18.694 5.933 8.158 1.00 91.69 68 ILE A C 1
ATOM 481 O O . ILE A 1 68 ? -18.806 5.711 6.953 1.00 91.69 68 ILE A O 1
ATOM 485 N N . THR A 1 69 ? -19.513 6.754 8.808 1.00 88.19 69 THR A N 1
ATOM 486 C CA . THR A 1 69 ? -20.511 7.587 8.132 1.00 88.19 69 THR A CA 1
ATOM 487 C C . THR A 1 69 ? -20.158 9.051 8.341 1.00 88.19 69 THR A C 1
ATOM 489 O O . THR A 1 69 ? -20.133 9.544 9.470 1.00 88.19 69 THR A O 1
ATOM 492 N N . PHE A 1 70 ? -19.893 9.767 7.250 1.00 87.00 70 PHE A N 1
ATOM 493 C CA . PHE A 1 70 ? -19.458 11.159 7.318 1.00 87.00 70 PHE A CA 1
ATOM 494 C C . PHE A 1 70 ? -20.653 12.098 7.506 1.00 87.00 70 PHE A C 1
ATOM 496 O O . PHE A 1 70 ? -21.368 12.415 6.556 1.00 87.00 70 PHE A O 1
ATOM 503 N N . SER A 1 71 ? -20.855 12.593 8.729 1.00 83.38 71 SER A N 1
ATOM 504 C CA . SER A 1 71 ? -21.730 13.751 8.987 1.00 83.38 71 SER A CA 1
ATOM 505 C C . SER A 1 71 ? -21.021 15.083 8.726 1.00 83.38 71 SER A C 1
ATOM 507 O O . SER A 1 71 ? -21.640 16.071 8.340 1.00 83.38 71 SER A O 1
ATOM 509 N N . THR A 1 72 ? -19.709 15.097 8.950 1.00 73.81 72 THR A N 1
ATOM 510 C CA . THR A 1 72 ? -18.773 16.209 8.761 1.00 73.81 72 THR A CA 1
ATOM 511 C C . THR A 1 72 ? -17.599 15.681 7.949 1.00 73.81 72 THR A C 1
ATOM 513 O O . THR A 1 72 ? -17.307 14.495 8.037 1.00 73.81 72 THR A O 1
ATOM 516 N N . GLY A 1 73 ? -16.929 16.518 7.156 1.00 86.00 73 GLY A N 1
ATOM 517 C CA . GLY A 1 73 ? -15.965 16.048 6.150 1.00 86.00 73 GLY A CA 1
ATOM 518 C C . GLY A 1 73 ? -14.682 15.371 6.664 1.00 86.00 73 GLY A C 1
ATOM 519 O O . GLY A 1 73 ? -13.832 15.014 5.856 1.00 86.00 73 GLY A O 1
ATOM 520 N N . THR A 1 74 ? -14.543 15.176 7.977 1.00 92.50 74 THR A N 1
ATOM 521 C CA . THR A 1 74 ? -13.362 14.598 8.629 1.00 92.50 74 THR A CA 1
ATOM 522 C C . THR A 1 74 ? -13.781 13.682 9.778 1.00 92.50 74 THR A C 1
ATOM 524 O O . THR A 1 74 ? -14.653 14.043 10.576 1.00 92.50 74 THR A O 1
ATOM 527 N N . VAL A 1 75 ? -13.122 12.529 9.878 1.00 94.06 75 VAL A N 1
ATOM 528 C CA . VAL A 1 75 ? -13.187 11.578 10.994 1.00 94.06 75 VAL A CA 1
ATOM 529 C C . VAL A 1 75 ? -11.767 11.263 11.448 1.00 94.06 75 VAL A C 1
ATOM 531 O O . VAL A 1 75 ? -10.858 11.157 10.629 1.00 94.06 75 VAL A O 1
ATOM 534 N N . ILE A 1 76 ? -11.578 11.144 12.757 1.00 94.62 76 ILE A N 1
ATOM 535 C CA . ILE A 1 76 ? -10.289 10.923 13.400 1.00 94.62 76 ILE A CA 1
ATOM 536 C C . ILE A 1 76 ? -10.384 9.675 14.278 1.00 94.62 76 ILE A C 1
ATOM 538 O O . ILE A 1 76 ? -11.342 9.527 15.033 1.00 94.62 76 ILE A O 1
ATOM 542 N N . TYR A 1 77 ? -9.371 8.820 14.217 1.00 96.06 77 TYR A N 1
ATOM 543 C CA . TYR A 1 77 ? -9.168 7.707 15.138 1.00 96.06 77 TYR A CA 1
ATOM 544 C C . TYR A 1 77 ? -7.781 7.786 15.761 1.00 96.06 77 TYR A C 1
ATOM 546 O O . TYR A 1 77 ? -6.827 8.220 15.115 1.00 96.06 77 TYR A O 1
ATOM 554 N N . ASN A 1 78 ? -7.659 7.336 17.005 1.00 96.00 78 ASN A N 1
ATOM 555 C CA . ASN A 1 78 ? -6.360 7.124 17.635 1.00 96.00 78 ASN A CA 1
ATOM 556 C C . ASN A 1 78 ? -6.011 5.634 17.590 1.00 96.00 78 ASN A C 1
ATOM 558 O O . ASN A 1 78 ? -6.883 4.791 17.773 1.00 96.00 78 ASN A O 1
ATOM 562 N N . PHE A 1 79 ? -4.745 5.308 17.370 1.00 96.25 79 PHE A N 1
ATOM 563 C CA . PHE A 1 79 ? -4.228 3.947 17.393 1.00 96.25 79 PHE A CA 1
ATOM 564 C C . PHE A 1 79 ? -2.978 3.900 18.268 1.00 96.25 79 PHE A C 1
ATOM 566 O O . PHE A 1 79 ? -2.002 4.599 17.997 1.00 96.25 79 PHE A O 1
ATOM 573 N N . ASN A 1 80 ? -3.007 3.071 19.313 1.00 95.94 80 ASN A N 1
ATOM 574 C CA . ASN A 1 80 ? -1.875 2.852 20.209 1.00 95.94 80 ASN A CA 1
ATOM 575 C C . ASN A 1 80 ? -1.529 1.349 20.211 1.00 95.94 80 ASN A C 1
ATOM 577 O O . ASN A 1 80 ? -2.187 0.560 20.894 1.00 95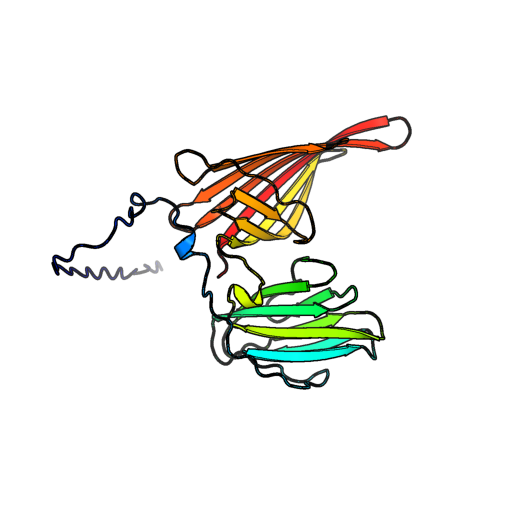.94 80 ASN A O 1
ATOM 581 N N . PRO A 1 81 ? -0.527 0.902 19.437 1.00 95.12 81 PRO A N 1
ATOM 582 C CA . PRO A 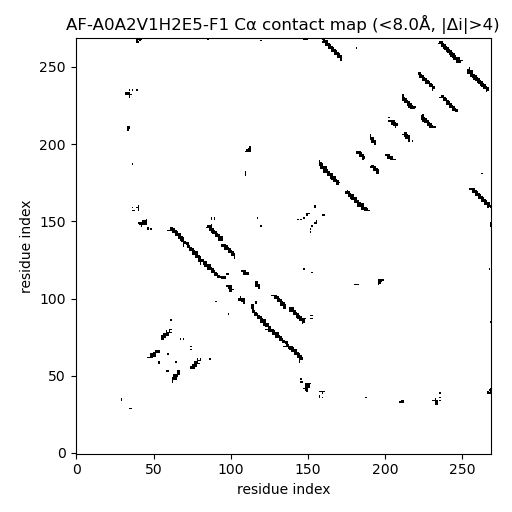1 81 ? -0.152 -0.500 19.380 1.00 95.12 81 PRO A CA 1
ATOM 583 C C . PRO A 1 81 ? 0.438 -0.946 20.723 1.00 95.12 81 PRO A C 1
ATOM 585 O O . PRO A 1 81 ? 1.300 -0.289 21.305 1.00 95.12 81 PRO A O 1
ATOM 588 N N . THR A 1 82 ? 0.035 -2.121 21.198 1.00 95.69 82 THR A N 1
ATOM 589 C CA . THR A 1 82 ? 0.603 -2.729 22.414 1.00 95.69 82 THR A CA 1
ATOM 590 C C . THR A 1 82 ? 1.971 -3.374 22.178 1.00 95.69 82 THR A C 1
ATOM 592 O O . THR A 1 82 ? 2.679 -3.701 23.126 1.00 95.69 82 THR A O 1
ATOM 595 N N . SER A 1 83 ? 2.342 -3.596 20.918 1.00 95.44 83 SER A N 1
ATOM 596 C CA . SER A 1 83 ? 3.595 -4.227 20.501 1.00 95.44 83 SER A CA 1
ATOM 597 C C . SER A 1 83 ? 4.087 -3.621 19.194 1.00 95.44 83 SER A C 1
ATOM 599 O O . SER A 1 83 ? 3.277 -3.283 18.334 1.00 95.44 83 SER A O 1
ATOM 601 N N . SER A 1 84 ? 5.407 -3.530 19.022 1.00 94.75 84 SER A N 1
ATOM 602 C CA . SER A 1 84 ? 5.985 -3.067 17.763 1.00 94.75 84 SER A CA 1
ATOM 603 C C . SER A 1 84 ? 5.790 -4.104 16.660 1.00 94.75 84 SER A C 1
ATOM 605 O O . SER A 1 84 ? 5.925 -5.303 16.907 1.00 94.75 84 SER A O 1
ATOM 607 N N . GLY A 1 85 ? 5.525 -3.648 15.442 1.00 91.88 85 GLY A N 1
ATOM 608 C CA . GLY A 1 85 ? 5.305 -4.526 14.299 1.00 91.88 85 GLY A CA 1
ATOM 609 C C . GLY A 1 85 ? 4.732 -3.787 13.102 1.00 91.88 85 GLY A C 1
ATOM 610 O O . GLY A 1 85 ? 4.427 -2.599 13.173 1.00 91.88 85 GLY A O 1
ATOM 611 N N . LYS A 1 86 ? 4.583 -4.500 11.989 1.00 90.31 86 LYS A N 1
ATOM 612 C CA . LYS A 1 86 ? 3.989 -3.939 10.779 1.00 90.31 86 LYS A CA 1
ATOM 613 C C . LYS A 1 86 ? 2.474 -3.947 10.884 1.00 90.31 86 LYS A C 1
ATOM 615 O O . LYS A 1 86 ? 1.870 -4.992 11.124 1.00 90.31 86 LYS A O 1
ATOM 620 N N . VAL A 1 87 ? 1.875 -2.782 10.687 1.00 92.06 87 VAL A N 1
ATOM 621 C CA . VAL A 1 87 ? 0.427 -2.577 10.765 1.00 92.06 87 VAL A CA 1
ATOM 622 C C . VAL A 1 87 ? -0.050 -2.023 9.437 1.00 92.06 87 VAL A C 1
ATOM 624 O O . VAL A 1 87 ? 0.518 -1.052 8.938 1.00 92.06 87 VAL A O 1
ATOM 627 N N . SER A 1 88 ? -1.088 -2.635 8.875 1.00 91.38 88 SER A N 1
ATOM 628 C CA . SER A 1 88 ? -1.819 -2.092 7.737 1.00 91.38 88 SER A CA 1
ATOM 629 C C . SER A 1 88 ? -3.038 -1.322 8.228 1.00 91.38 88 SER A C 1
ATOM 631 O O . SER A 1 88 ? -3.839 -1.841 9.009 1.00 91.38 88 SER A O 1
ATOM 633 N N . ILE A 1 89 ? -3.187 -0.101 7.734 1.00 92.81 89 ILE A N 1
ATOM 634 C CA . ILE A 1 89 ? -4.402 0.696 7.848 1.00 92.81 89 ILE A CA 1
ATOM 635 C C . ILE A 1 89 ? -5.015 0.736 6.461 1.00 92.81 89 ILE A C 1
ATOM 637 O O . ILE A 1 89 ? -4.370 1.209 5.529 1.00 92.81 89 ILE A O 1
ATOM 641 N N . VAL A 1 90 ? -6.236 0.237 6.325 1.00 91.56 90 VAL A N 1
ATOM 642 C CA . VAL A 1 90 ? -6.948 0.167 5.048 1.00 91.56 90 VAL A CA 1
ATOM 643 C C . VAL A 1 90 ? -8.257 0.902 5.198 1.00 91.56 90 VAL A C 1
ATOM 645 O O . VAL A 1 90 ? -9.003 0.655 6.138 1.00 91.56 90 VAL A O 1
ATOM 648 N N . VAL A 1 91 ? -8.529 1.821 4.286 1.00 92.19 91 VAL A N 1
ATOM 649 C CA . VAL A 1 91 ? -9.800 2.523 4.195 1.00 92.19 91 VAL A CA 1
ATOM 650 C C . VAL A 1 91 ? -10.392 2.195 2.837 1.00 92.19 91 VAL A C 1
ATOM 652 O O . VAL A 1 91 ? -9.712 2.320 1.825 1.00 92.19 91 VAL A O 1
ATOM 655 N N . SER A 1 92 ? -11.644 1.765 2.808 1.00 90.88 92 SER A N 1
ATOM 656 C CA . SER A 1 92 ? -12.378 1.473 1.579 1.00 90.88 92 SER A CA 1
ATOM 657 C C . SER A 1 92 ? -13.730 2.169 1.585 1.00 90.88 92 SER A C 1
ATOM 659 O O . SER A 1 92 ? -14.267 2.474 2.648 1.00 90.88 92 SER A O 1
ATOM 661 N N . GLY A 1 93 ? -14.313 2.437 0.423 1.00 88.31 93 GLY A N 1
ATOM 662 C CA . GLY A 1 93 ? -15.675 2.946 0.362 1.00 88.31 93 GLY A CA 1
ATOM 663 C C . GLY A 1 93 ? -16.141 3.381 -1.015 1.00 88.31 93 GLY A C 1
ATOM 664 O O . GLY A 1 93 ? -15.507 3.142 -2.035 1.00 88.31 93 GLY A O 1
ATOM 665 N N . ASN A 1 94 ? -17.320 4.001 -1.035 1.00 82.12 94 ASN A N 1
ATOM 666 C CA . ASN A 1 94 ? -18.090 4.248 -2.258 1.00 82.12 94 ASN A CA 1
ATOM 667 C C . ASN A 1 94 ? -17.866 5.625 -2.906 1.00 82.12 94 ASN A C 1
ATOM 669 O O . ASN A 1 94 ? -18.575 5.987 -3.848 1.00 82.12 94 ASN A O 1
ATOM 673 N N . ARG A 1 95 ? -16.958 6.434 -2.362 1.00 82.88 95 ARG A N 1
ATOM 674 C CA . ARG A 1 95 ? -16.701 7.818 -2.774 1.00 82.88 95 ARG A CA 1
ATOM 675 C C . ARG A 1 95 ? -15.253 8.160 -2.508 1.00 82.88 95 ARG A C 1
ATOM 677 O O . ARG A 1 95 ? -14.685 7.620 -1.577 1.00 82.88 95 ARG A O 1
ATOM 684 N N . ASN A 1 96 ? -14.737 9.165 -3.203 1.00 84.31 96 ASN A N 1
ATOM 685 C CA . ASN A 1 96 ? -13.384 9.657 -2.991 1.00 84.31 96 ASN A CA 1
ATOM 686 C C . ASN A 1 96 ? -13.181 10.090 -1.530 1.00 84.31 96 ASN A C 1
ATOM 688 O O . ASN A 1 96 ? -13.978 10.840 -0.945 1.00 84.31 96 ASN A O 1
ATOM 692 N N . PHE A 1 97 ? -12.080 9.634 -0.956 1.00 87.12 97 PHE A N 1
ATOM 693 C CA . PHE A 1 97 ? -11.613 10.004 0.369 1.00 87.12 97 PHE A CA 1
ATOM 694 C C . PHE A 1 97 ? -10.094 10.102 0.345 1.00 87.12 97 PHE A C 1
ATOM 696 O O . PHE A 1 97 ? -9.448 9.511 -0.509 1.00 87.12 97 PHE A O 1
ATOM 703 N N . ASN A 1 98 ? -9.524 10.825 1.299 1.00 86.50 98 ASN A N 1
ATOM 704 C CA . ASN A 1 98 ? -8.091 10.806 1.571 1.00 86.50 98 ASN A CA 1
ATOM 705 C C . ASN A 1 98 ? -7.902 10.391 3.029 1.00 86.50 98 ASN A C 1
ATOM 707 O O . ASN A 1 98 ? -8.736 10.739 3.868 1.00 86.50 98 ASN A O 1
ATOM 711 N N . PHE A 1 99 ? -6.807 9.711 3.360 1.00 87.88 99 PHE A N 1
ATOM 712 C CA . PHE A 1 99 ? -6.425 9.554 4.757 1.00 87.88 99 PHE A CA 1
ATOM 713 C C . PHE A 1 99 ? -4.929 9.750 4.964 1.00 87.88 99 PHE A C 1
ATOM 715 O O . PHE A 1 99 ? -4.123 9.485 4.073 1.00 87.88 99 PHE A O 1
ATOM 722 N N . ASN A 1 100 ? -4.576 10.243 6.145 1.00 88.69 100 ASN A N 1
ATOM 723 C CA . ASN A 1 100 ? -3.199 10.389 6.588 1.00 88.69 100 ASN A CA 1
ATOM 724 C C . ASN A 1 100 ? -3.049 9.825 8.003 1.00 88.69 100 ASN A C 1
ATOM 726 O O . ASN A 1 100 ? -4.034 9.625 8.725 1.00 88.69 100 ASN A O 1
ATOM 730 N N . VAL A 1 101 ? -1.805 9.540 8.374 1.00 89.19 101 VAL A N 1
ATOM 731 C CA . VAL A 1 101 ? -1.454 9.073 9.712 1.00 89.19 101 VAL A CA 1
ATOM 732 C C . VAL A 1 101 ? -0.340 9.951 10.263 1.00 89.19 101 VAL A C 1
ATOM 734 O O . VAL A 1 101 ? 0.680 10.162 9.611 1.00 89.19 101 VAL A O 1
ATOM 737 N N . THR A 1 102 ? -0.528 10.464 11.476 1.00 88.00 102 THR A N 1
ATOM 738 C CA . THR A 1 102 ? 0.471 11.278 12.186 1.00 88.00 102 THR A CA 1
ATOM 739 C C . THR A 1 102 ? 0.985 10.538 13.423 1.00 88.00 102 THR A C 1
ATOM 741 O O . THR A 1 102 ? 0.240 9.773 14.032 1.00 88.00 102 THR A O 1
ATOM 744 N N . GLY A 1 103 ? 2.262 10.726 13.792 1.00 77.81 103 GLY A N 1
ATOM 745 C CA . GLY A 1 103 ? 2.855 10.072 14.974 1.00 77.81 103 GLY A CA 1
ATOM 746 C C . GLY A 1 103 ? 4.384 10.167 15.097 1.00 77.81 103 GLY A C 1
ATOM 747 O O . GLY A 1 103 ? 4.884 10.336 16.206 1.00 77.81 103 GLY A O 1
ATOM 748 N N . GLN A 1 104 ? 5.136 10.132 13.988 1.00 61.41 104 GLN A N 1
ATOM 749 C CA . GLN A 1 104 ? 6.574 10.498 13.951 1.00 61.41 104 GLN A CA 1
ATOM 750 C C . GLN A 1 104 ? 6.892 11.469 12.817 1.00 61.41 104 GLN A C 1
ATOM 752 O O . GLN A 1 104 ? 7.606 12.442 13.031 1.00 61.41 104 GLN A O 1
ATOM 757 N N . GLU A 1 105 ? 6.290 11.245 11.656 1.00 65.25 105 GLU A N 1
ATOM 758 C CA . GLU A 1 105 ? 6.222 12.143 10.506 1.00 65.25 105 GLU A CA 1
ATOM 759 C C . GLU A 1 105 ? 4.801 11.995 9.933 1.00 65.25 105 GLU A C 1
ATOM 761 O O . GLU A 1 105 ? 4.127 11.003 10.232 1.00 65.25 105 GLU A O 1
ATOM 766 N N . GLU A 1 106 ? 4.286 12.989 9.208 1.00 60.06 106 GLU A N 1
ATOM 767 C CA . GLU A 1 106 ? 3.004 12.822 8.514 1.00 60.06 106 GLU A CA 1
ATOM 768 C C . GLU A 1 106 ? 3.227 11.855 7.353 1.00 60.06 106 GLU A C 1
ATOM 770 O O . GLU A 1 106 ? 3.963 12.155 6.414 1.00 60.06 106 GLU A O 1
ATOM 775 N N . ILE A 1 107 ? 2.628 10.673 7.458 1.00 62.19 107 ILE A N 1
ATOM 776 C CA . ILE A 1 107 ? 2.686 9.660 6.416 1.00 62.19 107 ILE A CA 1
ATOM 777 C C . ILE A 1 107 ? 1.344 9.719 5.695 1.00 62.19 107 ILE A C 1
ATOM 779 O O . ILE A 1 107 ? 0.308 9.308 6.228 1.00 62.19 107 ILE A O 1
ATOM 783 N N . GLU A 1 108 ? 1.351 10.296 4.497 1.00 59.75 108 GLU A N 1
ATOM 784 C CA . GLU A 1 108 ? 0.198 10.239 3.604 1.00 59.75 108 GLU A CA 1
ATOM 785 C C . GLU A 1 108 ? 0.061 8.804 3.094 1.00 59.75 108 GLU A C 1
ATOM 787 O O . GLU A 1 108 ? 1.046 8.182 2.684 1.00 59.75 108 GLU A O 1
ATOM 792 N N . ALA A 1 109 ? -1.153 8.258 3.154 1.00 61.00 109 ALA A N 1
ATOM 793 C CA . ALA A 1 109 ? -1.399 6.960 2.557 1.00 61.00 109 ALA A CA 1
ATOM 794 C C . ALA A 1 109 ? -1.165 7.052 1.045 1.00 61.00 109 ALA A C 1
ATOM 796 O O . ALA A 1 109 ? -1.644 8.009 0.425 1.00 61.00 109 ALA A O 1
ATOM 797 N N . PRO A 1 110 ? -0.469 6.086 0.427 1.00 59.41 110 PRO A N 1
ATOM 798 C CA . PRO A 1 110 ? -0.409 6.040 -1.020 1.00 59.41 110 PRO A CA 1
ATOM 799 C C . PRO A 1 110 ? -1.801 6.054 -1.637 1.00 59.41 110 PRO A C 1
ATOM 801 O O . PRO A 1 110 ? -2.753 5.461 -1.125 1.00 59.41 110 PRO A O 1
ATOM 804 N N . TYR A 1 111 ? -1.880 6.701 -2.792 1.00 52.78 111 TYR A N 1
ATOM 805 C CA . TYR A 1 111 ? -2.985 6.537 -3.718 1.00 52.78 111 TYR A CA 1
ATOM 806 C C . TYR A 1 111 ? -2.954 5.096 -4.248 1.00 52.78 111 TYR A C 1
ATOM 808 O O . TYR A 1 111 ? -2.237 4.795 -5.198 1.00 52.78 111 TYR A O 1
ATOM 816 N N . SER A 1 112 ? -3.708 4.199 -3.624 1.00 51.44 112 SER A N 1
ATOM 817 C CA . SER A 1 112 ? -4.392 3.132 -4.355 1.00 51.44 112 SER A CA 1
ATOM 818 C C . SER A 1 112 ? -5.828 3.617 -4.555 1.00 51.44 112 SER A C 1
ATOM 820 O O . SER A 1 112 ? -6.306 4.288 -3.655 1.00 51.44 112 SER A O 1
ATOM 822 N N . ASP A 1 113 ? -6.433 3.402 -5.727 1.00 58.75 113 ASP A N 1
ATOM 823 C CA . ASP A 1 113 ? -7.872 3.509 -6.062 1.00 58.75 113 ASP A CA 1
ATOM 824 C C . ASP A 1 113 ? -8.744 4.587 -5.345 1.00 58.75 113 ASP A C 1
ATOM 826 O O . ASP A 1 113 ? -8.786 4.726 -4.122 1.00 58.75 113 ASP A O 1
ATOM 830 N N . ASP A 1 114 ? -9.586 5.302 -6.101 1.00 65.19 114 ASP A N 1
ATOM 831 C CA . ASP A 1 114 ? -10.663 6.146 -5.547 1.00 65.19 114 ASP A CA 1
ATOM 832 C C . ASP A 1 114 ? -11.542 5.428 -4.491 1.00 65.19 114 ASP A C 1
ATOM 834 O O . ASP A 1 114 ? -12.159 6.096 -3.653 1.00 65.19 114 ASP A O 1
ATOM 838 N N . SER A 1 115 ? -11.587 4.089 -4.513 1.00 77.00 115 SER A N 1
ATOM 839 C CA . SER A 1 115 ? -12.397 3.237 -3.643 1.00 77.00 115 SER A CA 1
ATOM 840 C C . SER A 1 115 ? -11.653 2.523 -2.503 1.00 77.00 115 SER A C 1
ATOM 842 O O . SER A 1 115 ? -12.305 2.152 -1.525 1.00 77.00 115 SER A O 1
ATOM 844 N N . ILE A 1 116 ? -10.323 2.349 -2.554 1.00 83.88 116 ILE A N 1
ATOM 845 C CA . ILE A 1 116 ? -9.538 1.660 -1.507 1.00 83.88 116 ILE A CA 1
ATOM 846 C C . ILE A 1 116 ? -8.165 2.301 -1.378 1.00 83.88 116 ILE A C 1
ATOM 848 O O . ILE A 1 116 ? -7.377 2.223 -2.308 1.00 83.88 116 ILE A O 1
ATOM 852 N N . ARG A 1 117 ? -7.813 2.796 -0.190 1.00 84.62 117 ARG A N 1
ATOM 853 C CA . ARG A 1 117 ? -6.463 3.264 0.148 1.00 84.62 117 ARG A CA 1
ATOM 854 C C . ARG A 1 117 ? -5.909 2.467 1.303 1.00 84.62 117 ARG A C 1
ATOM 856 O O . ARG A 1 117 ? -6.631 2.173 2.253 1.00 84.62 117 ARG A O 1
ATOM 863 N N . TYR A 1 118 ? -4.615 2.201 1.279 1.00 86.38 118 TYR A N 1
ATOM 864 C CA . TYR A 1 118 ? -3.949 1.529 2.382 1.00 86.38 118 TYR A CA 1
ATOM 865 C C . TYR A 1 118 ? -2.597 2.146 2.699 1.00 86.38 118 TYR A C 1
ATOM 867 O O . TYR A 1 118 ? -1.927 2.694 1.837 1.00 86.38 118 TYR A O 1
ATOM 875 N N . LEU A 1 119 ? -2.171 2.020 3.948 1.00 86.00 119 LEU A N 1
ATOM 876 C CA . LEU A 1 119 ? -0.850 2.398 4.417 1.00 86.00 119 LEU A CA 1
ATOM 877 C C . LEU A 1 119 ? -0.311 1.260 5.273 1.00 86.00 119 LEU A C 1
ATOM 879 O O . LEU A 1 119 ? -1.023 0.747 6.131 1.00 86.00 119 LEU A O 1
ATOM 883 N N . VAL A 1 120 ? 0.956 0.904 5.077 1.00 87.25 120 VAL A N 1
ATOM 884 C CA . VAL A 1 120 ? 1.668 0.028 6.008 1.00 87.25 120 VAL A CA 1
ATOM 885 C C . VAL A 1 120 ? 2.702 0.850 6.748 1.00 87.25 120 VAL A C 1
ATOM 887 O O . VAL A 1 120 ? 3.506 1.538 6.121 1.00 87.25 120 VAL A O 1
ATOM 890 N N . LEU A 1 121 ? 2.682 0.764 8.073 1.00 87.38 121 LEU A N 1
ATOM 891 C CA . LEU A 1 121 ? 3.623 1.453 8.945 1.00 87.38 121 LEU A CA 1
ATOM 892 C C . LEU A 1 121 ? 4.341 0.470 9.873 1.00 87.38 121 LEU A C 1
ATOM 894 O O . LEU A 1 121 ? 3.763 -0.519 10.328 1.00 87.38 121 LEU A O 1
ATOM 898 N N . ASP A 1 122 ? 5.604 0.769 10.171 1.00 88.88 122 ASP A N 1
ATOM 899 C CA . ASP A 1 122 ? 6.366 0.112 11.232 1.00 88.88 122 ASP A CA 1
ATOM 900 C C . ASP A 1 122 ? 5.955 0.727 12.578 1.00 88.88 122 ASP A C 1
ATOM 902 O O . ASP A 1 122 ? 6.507 1.730 13.034 1.00 88.88 122 ASP A O 1
ATOM 906 N N . ALA A 1 123 ? 4.920 0.152 13.186 1.00 91.94 123 ALA A N 1
ATOM 907 C CA . ALA A 1 123 ? 4.341 0.636 14.427 1.00 91.94 123 ALA A CA 1
ATOM 908 C C . ALA A 1 123 ? 5.293 0.367 15.598 1.00 91.94 123 ALA A C 1
ATOM 910 O O . ALA A 1 123 ? 5.867 -0.719 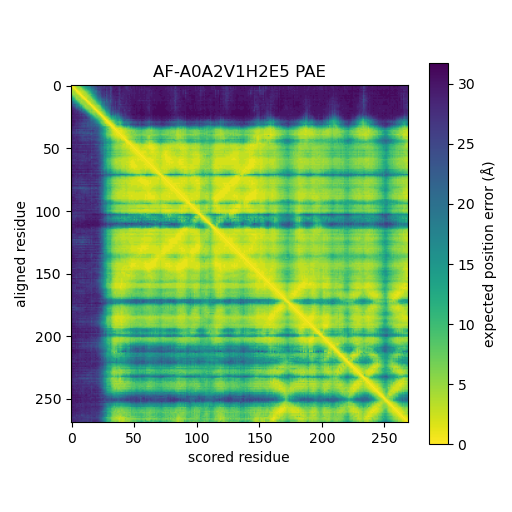15.714 1.00 91.94 123 ALA A O 1
ATOM 911 N N . VAL A 1 124 ? 5.448 1.347 16.485 1.00 93.50 124 VAL A N 1
ATOM 912 C CA . VAL A 1 124 ? 6.269 1.250 17.695 1.00 93.50 124 VAL A CA 1
ATOM 913 C C . VAL A 1 124 ? 5.346 1.065 18.890 1.00 93.50 124 VAL A C 1
ATOM 915 O O . VAL A 1 124 ? 4.400 1.829 19.052 1.00 93.50 124 VAL A O 1
ATOM 918 N N . ALA A 1 125 ? 5.619 0.067 19.733 1.00 94.69 125 ALA A N 1
ATOM 919 C CA . ALA A 1 125 ? 4.844 -0.182 20.946 1.00 94.69 125 ALA A CA 1
ATOM 920 C C . ALA A 1 125 ? 4.651 1.100 21.772 1.00 94.69 125 ALA A C 1
ATOM 922 O O . ALA A 1 125 ? 5.597 1.863 21.968 1.00 94.69 125 ALA A O 1
ATOM 923 N N . GLU A 1 126 ? 3.429 1.300 22.266 1.00 92.25 126 GLU A N 1
ATOM 924 C CA . GLU A 1 126 ? 3.021 2.414 23.135 1.00 92.25 126 GLU A CA 1
ATOM 925 C C . GLU A 1 126 ? 3.099 3.805 22.482 1.00 92.25 126 GLU A C 1
ATOM 927 O O . GLU A 1 126 ? 2.836 4.818 23.133 1.00 92.25 126 GLU A O 1
ATOM 932 N N . GLN A 1 127 ? 3.421 3.879 21.189 1.00 93.25 127 GLN A N 1
ATOM 933 C CA . GLN A 1 127 ? 3.397 5.125 20.445 1.00 93.25 127 GLN A CA 1
ATOM 934 C C . GLN A 1 127 ? 1.987 5.457 19.955 1.00 93.25 127 GLN A C 1
ATOM 936 O O . GLN A 1 127 ? 1.322 4.627 19.353 1.00 93.25 127 GLN A O 1
ATOM 941 N N . SER A 1 128 ? 1.551 6.702 20.144 1.00 92.88 128 SER A N 1
ATOM 942 C CA . SER A 1 128 ? 0.259 7.143 19.625 1.00 92.88 128 SER A CA 1
ATOM 943 C C . SER A 1 128 ? 0.341 7.559 18.161 1.00 92.88 128 SER A C 1
ATOM 945 O O . SER A 1 128 ? 1.183 8.381 17.788 1.00 92.88 128 SER A O 1
ATOM 947 N N . TYR A 1 129 ? -0.564 7.005 17.360 1.00 94.69 129 TYR A N 1
ATOM 948 C CA . TYR A 1 129 ? -0.797 7.379 15.974 1.00 94.69 129 TYR A CA 1
ATOM 949 C C . TYR A 1 129 ? -2.209 7.941 15.831 1.00 94.69 129 TYR A C 1
ATOM 951 O O . TYR A 1 129 ? -3.161 7.374 16.365 1.00 94.69 129 TYR A O 1
ATOM 959 N N . GLN A 1 130 ? -2.363 9.030 15.084 1.00 94.88 130 GLN A N 1
ATOM 960 C CA . GLN A 1 130 ? -3.675 9.574 14.749 1.00 94.88 130 GLN A CA 1
ATOM 961 C C . GLN A 1 130 ? -3.958 9.350 13.269 1.00 94.88 130 GLN A C 1
ATOM 963 O O . GLN A 1 130 ? -3.205 9.816 12.416 1.00 94.88 130 GLN A O 1
ATOM 968 N N . ILE A 1 131 ? -5.054 8.652 12.987 1.00 94.62 131 ILE A N 1
ATOM 969 C CA . ILE A 1 131 ? -5.553 8.353 11.649 1.00 94.62 131 ILE A CA 1
ATOM 970 C C . ILE A 1 131 ? -6.648 9.366 11.337 1.00 94.62 131 ILE A C 1
ATOM 972 O O . ILE A 1 131 ? -7.680 9.381 12.006 1.00 94.62 131 ILE A O 1
ATOM 976 N N . GLN A 1 132 ? -6.448 10.203 10.326 1.00 93.62 132 GLN A N 1
ATOM 977 C CA . GLN A 1 132 ? -7.456 11.161 9.884 1.00 93.62 132 GLN A CA 1
ATOM 978 C C . GLN A 1 132 ? -7.954 10.767 8.501 1.00 93.62 132 GLN A C 1
ATOM 980 O O . GLN A 1 132 ? -7.182 10.735 7.547 1.00 93.62 132 GLN A O 1
ATOM 985 N N . VAL A 1 133 ? -9.256 10.525 8.384 1.00 93.12 133 VAL A N 1
ATOM 986 C CA . VAL A 1 133 ? -9.936 10.225 7.124 1.00 93.12 133 VAL A CA 1
ATOM 987 C C . VAL A 1 133 ? -10.807 11.417 6.747 1.00 93.12 133 VAL A C 1
ATOM 989 O O . VAL A 1 133 ? -11.608 11.895 7.550 1.00 93.12 133 VAL A O 1
ATOM 992 N N . ASN A 1 134 ? -10.663 11.900 5.518 1.00 92.00 134 ASN A N 1
ATOM 993 C CA . ASN A 1 134 ? -11.415 13.020 4.969 1.00 92.00 134 ASN A CA 1
ATOM 994 C C . ASN A 1 134 ? -12.264 12.555 3.786 1.00 92.00 134 ASN A C 1
ATOM 996 O O . ASN A 1 134 ? -11.747 11.929 2.864 1.00 92.00 134 ASN A O 1
ATOM 1000 N N . SER A 1 135 ? -13.551 12.893 3.785 1.00 92.31 135 SER A N 1
ATOM 1001 C CA . SER A 1 135 ? -14.459 12.612 2.670 1.00 92.31 135 SER A CA 1
ATOM 1002 C C . SER A 1 135 ? -15.629 13.599 2.651 1.00 92.31 135 SER A C 1
ATOM 1004 O O . SER A 1 135 ? -15.749 14.476 3.503 1.00 92.31 135 SER A O 1
ATOM 1006 N N . ASN A 1 136 ? -16.507 13.481 1.660 1.00 89.69 136 ASN A N 1
ATOM 1007 C CA . ASN A 1 136 ? -17.698 14.316 1.556 1.00 89.69 136 ASN A CA 1
ATOM 1008 C C . ASN A 1 136 ? -18.791 13.863 2.544 1.00 89.69 136 ASN A C 1
ATOM 1010 O O . ASN A 1 136 ? -18.907 12.667 2.823 1.00 89.69 136 ASN A O 1
ATOM 1014 N N . PRO A 1 137 ? -19.655 14.777 3.030 1.00 89.44 137 PRO A N 1
ATOM 1015 C CA . PRO A 1 137 ? -20.824 14.392 3.815 1.00 89.44 137 PRO A CA 1
ATOM 1016 C C . PRO A 1 137 ? -21.681 13.341 3.093 1.00 89.44 137 PRO A C 1
ATOM 1018 O O . PRO A 1 137 ? -21.957 13.465 1.898 1.00 89.44 137 PRO A O 1
ATOM 1021 N N . GLY A 1 138 ? -22.108 12.312 3.824 1.00 87.12 138 GLY A N 1
ATOM 1022 C CA . GLY A 1 138 ? -22.852 11.171 3.288 1.00 87.12 138 GLY A CA 1
ATOM 1023 C C . GLY A 1 138 ? -21.991 10.088 2.629 1.00 87.12 138 GLY A C 1
ATOM 1024 O O . GLY A 1 138 ? -22.551 9.157 2.053 1.00 87.12 138 GLY A O 1
ATOM 1025 N N . ALA A 1 139 ? -20.659 10.190 2.681 1.00 90.69 139 ALA A N 1
ATOM 1026 C CA . ALA A 1 139 ? -19.790 9.065 2.359 1.00 90.69 139 ALA A CA 1
ATOM 1027 C C . ALA A 1 139 ? -19.932 7.947 3.397 1.00 90.69 139 ALA A C 1
ATOM 1029 O O . ALA A 1 139 ? -20.043 8.206 4.602 1.00 90.69 139 ALA A O 1
ATOM 1030 N N . GLU A 1 140 ? -19.909 6.714 2.899 1.00 93.00 140 GLU A N 1
ATOM 1031 C CA . GLU A 1 140 ? -19.902 5.490 3.692 1.00 93.00 140 GLU A CA 1
ATOM 1032 C C . GLU A 1 140 ? -18.602 4.760 3.382 1.00 93.00 140 GLU A C 1
ATOM 1034 O O . GLU A 1 140 ? -18.392 4.300 2.256 1.00 93.00 140 GLU A O 1
ATOM 1039 N N . LEU A 1 141 ? -17.718 4.719 4.374 1.00 93.81 141 LEU A N 1
ATOM 1040 C CA . LEU A 1 141 ? -16.416 4.073 4.273 1.00 93.81 141 LEU A CA 1
ATOM 1041 C C . LEU A 1 141 ? -16.306 2.961 5.320 1.00 93.81 141 LEU A C 1
ATOM 1043 O O . LEU A 1 141 ? -17.064 2.914 6.288 1.00 93.81 141 LEU A O 1
ATOM 1047 N N . ASN A 1 142 ? -15.325 2.093 5.156 1.00 94.62 142 ASN A N 1
ATOM 1048 C CA . ASN A 1 142 ? -14.885 1.115 6.132 1.00 94.62 142 ASN A CA 1
ATOM 1049 C C . ASN A 1 142 ? -13.397 1.356 6.399 1.00 94.62 142 ASN A C 1
ATOM 1051 O O . ASN A 1 142 ? -12.645 1.624 5.467 1.00 94.62 142 ASN A O 1
ATOM 1055 N N . ILE A 1 143 ? -12.990 1.304 7.663 1.00 95.25 143 ILE A N 1
ATOM 1056 C CA . ILE A 1 143 ? -11.586 1.328 8.070 1.00 95.25 143 ILE A CA 1
ATOM 1057 C C . ILE A 1 143 ? -11.235 0.014 8.755 1.00 95.25 143 ILE A C 1
ATOM 1059 O O . ILE A 1 143 ? -11.993 -0.463 9.597 1.00 95.25 143 ILE A O 1
ATOM 1063 N N . ILE A 1 144 ? -10.063 -0.518 8.431 1.00 95.25 144 ILE A N 1
ATOM 1064 C CA . ILE A 1 144 ? -9.446 -1.692 9.038 1.00 95.25 144 ILE A CA 1
ATOM 1065 C C . ILE A 1 144 ? -8.079 -1.272 9.574 1.00 95.25 144 ILE A C 1
ATOM 1067 O O . ILE A 1 144 ? -7.296 -0.642 8.863 1.00 95.25 144 ILE A O 1
ATOM 1071 N N . VAL A 1 145 ? -7.781 -1.640 10.818 1.00 95.69 145 VAL A N 1
ATOM 1072 C CA . VAL A 1 145 ? -6.435 -1.558 11.399 1.00 95.69 145 VAL A CA 1
ATOM 1073 C C . VAL A 1 145 ? -6.051 -2.960 11.825 1.00 95.69 145 VAL A C 1
ATOM 1075 O O . VAL A 1 145 ? -6.684 -3.527 12.711 1.00 95.69 145 VAL A O 1
ATOM 1078 N N . ALA A 1 146 ? -5.036 -3.539 11.194 1.00 94.94 146 ALA A N 1
ATOM 1079 C CA . ALA A 1 146 ? -4.693 -4.949 11.363 1.00 94.94 146 ALA A CA 1
ATOM 1080 C C . ALA A 1 146 ? -3.184 -5.194 11.262 1.00 94.94 146 ALA A C 1
ATOM 1082 O O . ALA A 1 146 ? -2.439 -4.335 10.785 1.00 94.94 146 ALA A O 1
ATOM 1083 N N . GLU A 1 147 ? -2.725 -6.369 11.705 1.00 92.88 147 GLU A N 1
ATOM 1084 C CA . GLU A 1 147 ? -1.379 -6.836 11.344 1.00 92.88 147 GLU A CA 1
ATOM 1085 C C . GLU A 1 147 ? -1.229 -6.794 9.821 1.00 92.88 147 GLU A C 1
ATOM 1087 O O . GLU A 1 147 ? -2.105 -7.283 9.111 1.00 92.88 147 GLU A O 1
ATOM 1092 N N . ALA A 1 148 ? -0.134 -6.223 9.315 1.00 90.25 148 ALA A N 1
ATOM 1093 C CA . ALA A 1 148 ? 0.075 -6.145 7.875 1.00 90.25 148 ALA A CA 1
ATOM 1094 C C . ALA A 1 148 ? 0.159 -7.560 7.280 1.00 90.25 148 ALA A C 1
ATOM 1096 O O . ALA A 1 148 ? 0.994 -8.371 7.683 1.00 90.25 148 ALA A O 1
ATOM 1097 N N . ASN A 1 149 ? -0.729 -7.853 6.336 1.00 88.94 149 ASN A N 1
ATOM 1098 C CA . ASN A 1 149 ? -0.829 -9.137 5.654 1.00 88.94 149 ASN A CA 1
ATOM 1099 C C . ASN A 1 149 ? -1.364 -8.923 4.234 1.00 88.94 149 ASN A C 1
ATOM 1101 O O . ASN A 1 149 ? -1.832 -7.834 3.886 1.00 88.94 149 ASN A O 1
ATOM 1105 N N . ARG A 1 150 ? -1.264 -9.968 3.416 1.00 86.81 150 ARG A N 1
ATOM 1106 C CA . ARG A 1 150 ? -1.620 -9.910 1.998 1.00 86.81 150 ARG A CA 1
ATOM 1107 C C . ARG A 1 150 ? -3.109 -9.675 1.798 1.00 86.81 150 ARG A C 1
ATOM 1109 O O . ARG A 1 150 ? -3.476 -8.793 1.031 1.00 86.81 150 ARG A O 1
ATOM 1116 N N . GLU A 1 151 ? -3.948 -10.406 2.523 1.00 84.44 151 GLU A N 1
ATOM 1117 C CA . GLU A 1 151 ? -5.401 -10.384 2.352 1.00 84.44 151 GLU A CA 1
ATOM 1118 C C . GLU A 1 151 ? -5.998 -9.016 2.712 1.00 84.44 151 GLU A C 1
ATOM 1120 O O . GLU A 1 151 ? -6.734 -8.440 1.913 1.00 84.44 151 GLU A O 1
ATOM 1125 N N . THR A 1 152 ? -5.574 -8.406 3.825 1.00 83.94 152 THR A N 1
ATOM 1126 C CA . THR A 1 152 ? -6.013 -7.051 4.208 1.00 83.94 152 THR A CA 1
ATOM 1127 C C . THR A 1 152 ? -5.626 -5.988 3.172 1.00 83.94 152 THR A C 1
ATOM 1129 O O . THR A 1 152 ? -6.363 -5.025 2.983 1.00 83.94 152 THR A O 1
ATOM 1132 N N . LEU A 1 153 ? -4.501 -6.155 2.470 1.00 82.75 153 LEU A N 1
ATOM 1133 C CA . LEU A 1 153 ? -4.056 -5.248 1.402 1.00 82.75 153 LEU A CA 1
ATOM 1134 C C . LEU A 1 153 ? -4.555 -5.653 0.001 1.00 82.75 153 LEU A C 1
ATOM 1136 O O . LEU A 1 153 ? -4.166 -5.028 -0.990 1.00 82.75 153 LEU A O 1
ATOM 1140 N N . ALA A 1 154 ? -5.395 -6.689 -0.091 1.00 82.62 154 ALA A N 1
ATOM 1141 C CA . ALA A 1 154 ? -5.856 -7.299 -1.337 1.00 82.62 154 ALA A CA 1
ATOM 1142 C C . ALA A 1 154 ? -4.712 -7.745 -2.275 1.00 82.62 154 ALA A C 1
ATOM 1144 O O . ALA A 1 154 ? -4.829 -7.646 -3.494 1.00 82.62 154 ALA A O 1
ATOM 1145 N N . ILE A 1 155 ? -3.577 -8.176 -1.724 1.00 84.62 155 ILE A N 1
ATOM 1146 C CA . ILE A 1 155 ? -2.406 -8.637 -2.482 1.00 84.62 155 ILE A CA 1
ATOM 1147 C C . ILE A 1 155 ? -2.628 -10.094 -2.916 1.00 84.62 155 ILE A C 1
ATOM 1149 O O . ILE A 1 155 ? -2.751 -10.988 -2.077 1.00 84.62 155 ILE A O 1
ATOM 1153 N N . GLU A 1 156 ? -2.684 -10.318 -4.227 1.00 85.50 156 GLU A N 1
ATOM 1154 C CA . GLU A 1 156 ? -2.975 -11.594 -4.889 1.00 85.50 156 GLU A CA 1
ATOM 1155 C C . GLU A 1 156 ? -1.800 -12.583 -4.778 1.00 85.50 156 GLU A C 1
ATOM 1157 O O . GLU A 1 156 ? -0.681 -12.238 -4.385 1.00 85.50 156 GLU A O 1
ATOM 1162 N N . ASP A 1 157 ? -2.056 -13.858 -5.074 1.00 85.00 157 ASP A N 1
ATOM 1163 C CA . ASP A 1 157 ? -1.022 -14.899 -5.148 1.00 85.00 157 ASP A CA 1
ATOM 1164 C C . ASP A 1 157 ? -0.026 -14.623 -6.267 1.00 85.00 157 ASP A C 1
ATOM 1166 O O . ASP A 1 157 ? -0.402 -14.531 -7.424 1.00 85.00 157 ASP A O 1
ATOM 1170 N N . GLY A 1 158 ? 1.260 -14.528 -5.913 1.00 85.31 158 GLY A N 1
ATOM 1171 C CA . GLY A 1 158 ? 2.318 -14.129 -6.847 1.00 85.31 158 GLY A CA 1
ATOM 1172 C C . GLY A 1 158 ? 2.789 -12.688 -6.667 1.00 85.31 158 GLY A C 1
ATOM 1173 O O . GLY A 1 158 ? 3.915 -12.371 -7.064 1.00 85.31 158 GLY A O 1
ATOM 1174 N N . GLU A 1 159 ? 1.991 -11.851 -6.003 1.00 88.50 159 GLU A N 1
ATOM 1175 C CA . GLU A 1 159 ? 2.285 -10.440 -5.788 1.00 88.50 159 GLU A CA 1
ATOM 1176 C C . GLU A 1 159 ? 3.169 -10.198 -4.552 1.00 88.50 159 GLU A C 1
ATOM 1178 O O . GLU A 1 159 ? 2.936 -10.721 -3.459 1.00 88.50 159 GLU A O 1
ATOM 1183 N N . VAL A 1 160 ? 4.169 -9.329 -4.711 1.00 88.12 160 VAL A N 1
ATOM 1184 C CA . VAL A 1 160 ? 4.943 -8.750 -3.607 1.00 88.12 160 VAL A CA 1
ATOM 1185 C C . VAL A 1 160 ? 4.680 -7.253 -3.554 1.00 88.12 160 VAL A C 1
ATOM 1187 O O . VAL A 1 160 ? 4.794 -6.546 -4.560 1.00 88.12 160 VAL A O 1
ATOM 1190 N N . TYR A 1 161 ? 4.359 -6.773 -2.356 1.00 87.25 161 TYR A N 1
ATOM 1191 C CA . TYR A 1 161 ? 4.100 -5.368 -2.089 1.00 87.25 161 TYR A CA 1
ATOM 1192 C C . TYR A 1 161 ? 5.368 -4.636 -1.647 1.00 87.25 161 TYR A C 1
ATOM 1194 O O . TYR A 1 161 ? 6.057 -5.050 -0.708 1.00 87.25 161 TYR A O 1
ATOM 1202 N N . PHE A 1 162 ? 5.644 -3.512 -2.300 1.00 86.12 162 PHE A N 1
ATOM 1203 C CA . PHE A 1 162 ? 6.822 -2.697 -2.053 1.00 86.12 162 PHE A CA 1
ATOM 1204 C C . PHE A 1 162 ? 6.449 -1.271 -1.663 1.00 86.12 162 PHE A C 1
ATOM 1206 O O . PHE A 1 162 ? 5.469 -0.703 -2.149 1.00 86.12 162 PHE A O 1
ATOM 1213 N N . SER A 1 163 ? 7.298 -0.670 -0.833 1.00 83.12 163 SER A N 1
ATOM 1214 C CA . SER A 1 163 ? 7.245 0.747 -0.480 1.00 83.12 163 SER A CA 1
ATOM 1215 C C . SER A 1 163 ? 8.635 1.362 -0.576 1.00 83.12 163 SER A C 1
ATOM 1217 O O . SER A 1 163 ? 9.646 0.712 -0.283 1.00 83.12 163 SER A O 1
ATOM 1219 N N . GLY A 1 164 ? 8.694 2.617 -1.007 1.00 81.06 164 GLY A N 1
ATOM 1220 C CA . GLY A 1 164 ? 9.940 3.347 -1.151 1.00 81.06 164 GLY A CA 1
ATOM 1221 C C . GLY A 1 164 ? 9.748 4.825 -1.444 1.00 81.06 164 GLY A C 1
ATOM 1222 O O . GLY A 1 164 ? 8.650 5.370 -1.370 1.00 81.06 164 GLY A O 1
ATOM 1223 N N . LEU A 1 165 ? 10.849 5.479 -1.803 1.00 81.88 165 LEU A N 1
ATOM 1224 C CA . LEU A 1 165 ? 10.854 6.875 -2.227 1.00 81.88 165 LEU A CA 1
ATOM 1225 C C . LEU A 1 165 ? 11.146 6.944 -3.725 1.00 81.88 165 LEU A C 1
ATOM 1227 O O . LEU A 1 165 ? 12.183 6.449 -4.178 1.00 81.88 165 LEU A O 1
ATOM 1231 N N . MET A 1 166 ? 10.242 7.563 -4.483 1.00 83.50 166 MET A N 1
ATOM 1232 C CA . MET A 1 166 ? 10.421 7.845 -5.902 1.00 83.50 166 MET A CA 1
ATOM 1233 C C . MET A 1 166 ? 11.035 9.226 -6.084 1.00 83.50 166 MET A C 1
ATOM 1235 O O . MET A 1 166 ? 10.446 10.222 -5.672 1.00 83.50 166 MET A O 1
ATOM 1239 N N . ALA A 1 167 ? 12.185 9.288 -6.744 1.00 86.69 167 ALA A N 1
ATOM 1240 C CA . ALA A 1 167 ? 12.725 10.521 -7.294 1.00 86.69 167 ALA A CA 1
ATOM 1241 C C . ALA A 1 167 ? 12.245 10.669 -8.743 1.00 86.69 167 ALA A C 1
ATOM 1243 O O . ALA A 1 167 ? 12.554 9.812 -9.573 1.00 86.69 167 ALA A O 1
ATOM 1244 N N . THR A 1 168 ? 11.511 11.738 -9.048 1.00 85.75 168 THR A N 1
ATOM 1245 C CA . THR A 1 168 ? 11.053 12.055 -10.409 1.00 85.75 168 THR A CA 1
ATOM 1246 C C . THR A 1 168 ? 11.788 13.285 -10.910 1.00 85.75 168 THR A C 1
ATOM 1248 O O . THR A 1 168 ? 11.649 14.353 -10.325 1.00 85.75 168 THR A O 1
ATOM 1251 N N . THR A 1 169 ? 12.564 13.141 -11.981 1.00 87.31 169 THR A N 1
ATOM 1252 C CA . THR A 1 169 ? 13.251 14.241 -12.660 1.00 87.31 169 THR A CA 1
ATOM 1253 C C . THR A 1 169 ? 12.582 14.529 -13.997 1.00 87.31 169 THR A C 1
ATOM 1255 O O . THR A 1 169 ? 12.660 13.706 -14.909 1.00 87.31 169 THR A O 1
ATOM 1258 N N . GLU A 1 170 ? 11.982 15.704 -14.140 1.00 85.75 170 GLU A N 1
ATOM 1259 C CA . GLU A 1 170 ? 11.358 16.156 -15.386 1.00 85.75 170 GLU A CA 1
ATOM 1260 C C . GLU A 1 170 ? 12.276 17.143 -16.112 1.00 85.75 170 GLU A C 1
ATOM 1262 O O . GLU A 1 170 ? 12.863 18.030 -15.492 1.00 85.75 170 GLU A O 1
ATOM 1267 N N . ASN A 1 171 ? 12.428 16.974 -17.428 1.00 82.88 171 ASN A N 1
ATOM 1268 C CA . ASN A 1 171 ? 13.201 17.866 -18.285 1.00 82.88 171 ASN A CA 1
ATOM 1269 C C . ASN A 1 171 ? 12.352 18.316 -19.480 1.00 82.88 171 ASN A C 1
ATOM 1271 O O . ASN A 1 171 ? 12.331 17.646 -20.513 1.00 82.88 171 ASN A O 1
ATOM 1275 N N . CYS A 1 172 ? 11.688 19.463 -19.328 1.00 74.00 172 CYS A N 1
ATOM 1276 C CA . CYS A 1 172 ? 10.919 20.141 -20.384 1.00 74.00 172 CYS A CA 1
ATOM 1277 C C . CYS A 1 172 ? 11.402 21.585 -20.584 1.00 74.00 172 CYS A C 1
ATOM 1279 O O . CYS A 1 172 ? 11.737 22.002 -21.690 1.00 74.00 172 CYS A O 1
ATOM 1281 N N . PHE A 1 173 ? 11.480 22.342 -19.481 1.00 69.00 173 PHE A N 1
ATOM 1282 C CA . PHE A 1 173 ? 11.811 23.776 -19.451 1.00 69.00 173 PHE A CA 1
ATOM 1283 C C . PHE A 1 173 ? 12.793 24.130 -18.319 1.00 69.00 173 PHE A C 1
ATOM 1285 O O . PHE A 1 173 ? 12.814 25.244 -17.802 1.00 69.00 173 PHE A O 1
ATOM 1292 N N . GLY A 1 174 ? 13.599 23.152 -17.919 1.00 69.88 174 GLY A N 1
ATOM 1293 C CA . GLY A 1 174 ? 14.382 23.147 -16.689 1.00 69.88 174 GLY A CA 1
ATOM 1294 C C . GLY A 1 174 ? 14.428 21.724 -16.144 1.00 69.88 174 GLY A C 1
ATOM 1295 O O . GLY A 1 174 ? 13.669 20.878 -16.613 1.00 69.88 174 GLY A O 1
ATOM 1296 N N . SER A 1 175 ? 15.339 21.459 -15.208 1.00 80.50 175 SER A N 1
ATOM 1297 C CA . SER A 1 175 ? 15.389 20.176 -14.509 1.00 80.50 175 SER A CA 1
ATOM 1298 C C . SER A 1 175 ? 14.894 20.378 -13.089 1.00 80.50 175 SER A C 1
ATOM 1300 O O . SER A 1 175 ? 15.534 21.089 -12.311 1.00 80.50 175 SER A O 1
ATOM 1302 N N . GLU A 1 176 ? 13.766 19.764 -12.761 1.00 84.69 176 GLU A N 1
ATOM 1303 C CA . GLU A 1 176 ? 13.247 19.710 -11.398 1.00 84.69 176 GLU A CA 1
ATOM 1304 C C . GLU A 1 176 ? 13.216 18.261 -10.935 1.00 84.69 176 GLU A C 1
ATOM 1306 O O . GLU A 1 176 ? 12.933 17.359 -11.720 1.00 84.69 176 GLU A O 1
ATOM 1311 N N . THR A 1 177 ? 13.571 18.027 -9.669 1.00 86.12 177 THR A N 1
ATOM 1312 C CA . THR A 1 177 ? 13.477 16.702 -9.052 1.00 86.12 177 THR A CA 1
ATOM 1313 C C . THR A 1 177 ? 12.557 16.759 -7.848 1.00 86.12 177 THR A C 1
ATOM 1315 O O . THR A 1 177 ? 12.826 17.494 -6.897 1.00 86.12 177 THR A O 1
ATOM 1318 N N . THR A 1 178 ? 11.497 15.962 -7.885 1.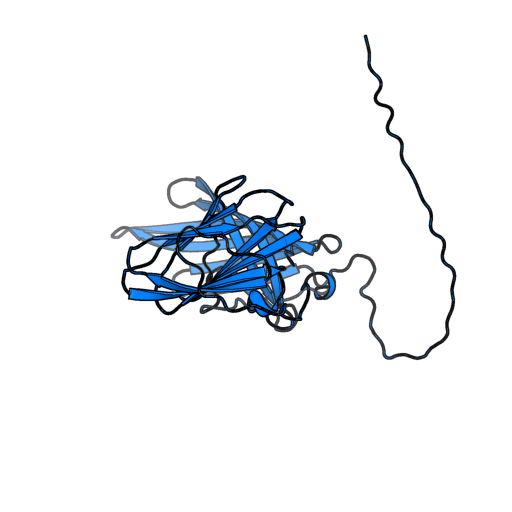00 85.12 178 THR A N 1
ATOM 1319 C CA . THR A 1 178 ? 10.552 15.782 -6.783 1.00 85.12 178 THR A CA 1
ATOM 1320 C C . THR A 1 178 ? 10.762 14.423 -6.129 1.00 85.12 178 THR A C 1
ATOM 1322 O O . THR A 1 178 ? 11.210 13.471 -6.771 1.00 85.12 178 THR A O 1
ATOM 1325 N N . TYR A 1 179 ? 10.470 14.344 -4.831 1.00 81.00 179 TYR A N 1
ATOM 1326 C CA . TYR A 1 179 ? 10.559 13.115 -4.051 1.00 81.00 179 TYR A CA 1
ATOM 1327 C C . TYR A 1 179 ? 9.180 12.787 -3.497 1.00 81.00 179 TYR A C 1
ATOM 1329 O O . TYR A 1 179 ? 8.591 13.606 -2.793 1.00 81.00 179 TYR A O 1
ATOM 1337 N N . THR A 1 180 ? 8.673 11.600 -3.813 1.00 77.81 180 THR A N 1
ATOM 1338 C CA . THR A 1 180 ? 7.317 11.186 -3.444 1.00 77.81 180 THR A CA 1
ATOM 1339 C C . THR A 1 180 ? 7.358 9.778 -2.861 1.00 77.81 180 THR A C 1
ATOM 1341 O O . THR A 1 180 ? 7.900 8.879 -3.515 1.00 77.81 180 THR A O 1
ATOM 1344 N N . PRO A 1 181 ? 6.827 9.554 -1.645 1.00 76.06 181 PRO A N 1
ATOM 1345 C CA . PRO A 1 181 ? 6.582 8.206 -1.148 1.00 76.06 181 PRO A CA 1
ATOM 1346 C C . PRO A 1 181 ? 5.757 7.425 -2.169 1.00 76.06 181 PRO A C 1
ATOM 1348 O O . PRO A 1 181 ? 4.781 7.934 -2.717 1.00 76.06 181 PRO A O 1
ATOM 1351 N N . THR A 1 182 ? 6.185 6.214 -2.490 1.00 77.00 182 THR A N 1
ATOM 1352 C CA . THR A 1 182 ? 5.570 5.421 -3.546 1.00 77.00 182 THR A CA 1
ATOM 1353 C C . THR A 1 182 ? 5.435 3.976 -3.133 1.00 77.00 182 THR A C 1
ATOM 1355 O O . THR A 1 182 ? 6.213 3.450 -2.337 1.00 77.00 182 THR A O 1
ATOM 1358 N N . HIS A 1 183 ? 4.421 3.353 -3.706 1.00 79.81 183 HIS A N 1
ATOM 1359 C CA . HIS A 1 183 ? 4.001 2.012 -3.401 1.00 79.81 183 HIS A CA 1
ATOM 1360 C C . HIS A 1 183 ? 3.589 1.353 -4.707 1.00 79.81 183 HIS A C 1
ATOM 1362 O O . HIS A 1 183 ? 3.022 2.001 -5.592 1.00 79.81 183 HIS A O 1
ATOM 1368 N N . PHE A 1 184 ? 3.930 0.085 -4.848 1.00 80.88 184 PHE A N 1
ATOM 1369 C CA . PHE A 1 184 ? 3.663 -0.662 -6.065 1.00 80.88 184 PHE A CA 1
ATOM 1370 C C . PHE A 1 184 ? 3.718 -2.155 -5.766 1.00 80.88 184 PHE A C 1
ATOM 1372 O O . PHE A 1 184 ? 4.192 -2.598 -4.713 1.00 80.88 184 PHE A O 1
ATOM 1379 N N . VAL A 1 185 ? 3.221 -2.921 -6.722 1.00 86.56 185 VAL A N 1
ATOM 1380 C CA . VAL A 1 185 ? 3.140 -4.369 -6.665 1.00 86.56 185 VAL A CA 1
ATOM 1381 C C . VAL A 1 185 ? 3.896 -4.947 -7.851 1.00 86.56 185 VAL A C 1
ATOM 1383 O O . VAL A 1 185 ? 3.855 -4.401 -8.956 1.00 86.56 185 VAL A O 1
ATOM 1386 N N . ILE A 1 186 ? 4.623 -6.034 -7.613 1.00 86.50 186 ILE A N 1
ATOM 1387 C CA . ILE A 1 186 ? 5.190 -6.862 -8.677 1.00 86.50 186 ILE A CA 1
ATOM 1388 C C . ILE A 1 186 ? 4.612 -8.255 -8.522 1.00 86.50 186 ILE A C 1
ATOM 1390 O O . ILE A 1 186 ? 4.776 -8.865 -7.466 1.00 86.50 186 ILE A O 1
ATOM 1394 N N . ASP A 1 187 ? 3.981 -8.746 -9.578 1.00 88.50 187 ASP A N 1
ATOM 1395 C CA . ASP A 1 187 ? 3.585 -10.137 -9.694 1.00 88.50 187 ASP A CA 1
ATOM 1396 C C . ASP A 1 187 ? 4.668 -10.916 -10.443 1.00 88.50 187 ASP A C 1
ATOM 1398 O O . ASP A 1 187 ? 4.959 -10.657 -11.616 1.00 88.50 187 ASP A O 1
ATOM 1402 N N . PHE A 1 188 ? 5.283 -11.869 -9.746 1.00 82.00 188 PHE A N 1
ATOM 1403 C CA . PHE A 1 188 ? 6.351 -12.711 -10.290 1.00 82.00 188 PHE A CA 1
ATOM 1404 C C . PHE A 1 188 ? 5.828 -13.980 -10.982 1.00 82.00 188 PHE A C 1
ATOM 1406 O O . PHE A 1 188 ? 6.612 -14.699 -11.601 1.00 82.00 188 PHE A O 1
ATOM 1413 N N . THR A 1 189 ? 4.530 -14.264 -10.880 1.00 85.00 189 THR A N 1
ATOM 1414 C CA . THR A 1 189 ? 3.850 -15.391 -11.530 1.00 85.00 189 THR A CA 1
ATOM 1415 C C . THR A 1 189 ? 3.303 -14.962 -12.888 1.00 85.00 189 THR A C 1
ATOM 1417 O O . THR A 1 189 ? 3.652 -15.547 -13.917 1.00 85.00 189 THR A O 1
ATOM 1420 N N . ASP A 1 190 ? 2.513 -13.892 -12.896 1.00 86.19 190 ASP A N 1
ATOM 1421 C CA . ASP A 1 190 ? 1.866 -13.327 -14.081 1.00 86.19 190 ASP A CA 1
ATOM 1422 C C . ASP A 1 190 ? 2.754 -12.306 -14.806 1.00 86.19 190 ASP A C 1
ATOM 1424 O O . ASP A 1 190 ? 2.432 -11.874 -15.914 1.00 86.19 190 ASP A O 1
ATOM 1428 N N . ASN A 1 191 ? 3.914 -11.979 -14.228 1.00 85.75 191 ASN A N 1
ATOM 1429 C CA . ASN A 1 191 ? 4.926 -11.094 -14.797 1.00 85.75 191 ASN A CA 1
ATOM 1430 C C . ASN A 1 191 ? 4.355 -9.722 -15.151 1.00 85.75 191 ASN A C 1
ATOM 1432 O O . ASN A 1 191 ? 4.432 -9.267 -16.299 1.00 85.75 191 ASN A O 1
ATOM 1436 N N . TYR A 1 192 ? 3.855 -9.024 -14.136 1.00 86.00 192 TYR A N 1
ATOM 1437 C CA . TYR A 1 192 ? 3.518 -7.614 -14.262 1.00 86.00 192 TYR A CA 1
ATOM 1438 C C . TYR A 1 192 ? 4.032 -6.778 -13.095 1.00 86.00 192 TYR A C 1
ATOM 1440 O O . TYR A 1 192 ? 4.285 -7.252 -11.991 1.00 86.00 192 TYR A O 1
ATOM 1448 N N . PHE A 1 193 ? 4.170 -5.491 -13.366 1.00 83.75 193 PHE A N 1
ATOM 1449 C CA . PHE A 1 193 ? 4.403 -4.436 -12.400 1.00 83.75 193 PHE A CA 1
ATOM 1450 C C . PHE A 1 193 ? 3.187 -3.514 -12.402 1.00 83.75 193 PHE A C 1
ATOM 1452 O O . PHE A 1 193 ? 2.635 -3.209 -13.457 1.00 83.75 193 PHE A O 1
ATOM 1459 N N . GLN A 1 194 ? 2.764 -3.052 -11.233 1.00 80.50 194 GLN A N 1
ATOM 1460 C CA . GLN A 1 194 ? 1.665 -2.105 -11.106 1.00 80.50 194 GLN A CA 1
ATOM 1461 C C . GLN A 1 194 ? 2.022 -1.047 -10.065 1.00 80.50 194 GLN A C 1
ATOM 1463 O O . GLN A 1 194 ? 2.244 -1.361 -8.898 1.00 80.50 194 GLN A O 1
ATOM 1468 N N . TYR A 1 195 ? 2.085 0.211 -10.496 1.00 74.50 195 TYR A N 1
ATOM 1469 C CA . TYR A 1 195 ? 2.348 1.372 -9.646 1.00 74.50 195 TYR A CA 1
ATOM 1470 C C . TYR A 1 195 ? 1.098 2.253 -9.570 1.00 74.50 195 TYR A C 1
ATOM 1472 O O . TYR A 1 195 ? 0.484 2.540 -10.597 1.00 74.50 195 TYR A O 1
ATOM 1480 N N . GLY A 1 196 ? 0.769 2.721 -8.363 1.00 67.25 196 GLY A N 1
ATOM 1481 C CA . GLY A 1 196 ? -0.361 3.620 -8.126 1.00 67.25 196 GLY A CA 1
ATOM 1482 C C . GLY A 1 196 ? -1.706 2.897 -8.042 1.00 67.25 196 GLY A C 1
ATOM 1483 O O . GLY A 1 196 ? -1.856 1.929 -7.297 1.00 67.25 196 GLY A O 1
ATOM 1484 N N . ASP A 1 197 ? -2.695 3.405 -8.775 1.00 64.62 197 ASP A N 1
ATOM 1485 C CA . ASP A 1 197 ? -4.067 2.905 -8.748 1.00 64.62 197 ASP A CA 1
ATOM 1486 C C . ASP A 1 197 ? -4.173 1.496 -9.356 1.00 64.62 197 ASP A C 1
ATOM 1488 O O . ASP A 1 197 ? -3.850 1.268 -10.525 1.00 64.62 197 ASP A O 1
ATOM 1492 N N . ARG A 1 198 ? -4.655 0.548 -8.542 1.00 68.94 198 ARG A N 1
ATOM 1493 C CA . ARG A 1 198 ? -4.774 -0.868 -8.900 1.00 68.94 198 ARG A CA 1
ATOM 1494 C C . ARG A 1 198 ? -5.912 -1.173 -9.876 1.00 68.94 198 ARG A C 1
ATOM 1496 O O . ARG A 1 198 ? -5.976 -2.292 -10.384 1.00 68.94 198 ARG A O 1
ATOM 1503 N N . THR A 1 199 ? -6.783 -0.205 -10.161 1.00 64.19 199 THR A N 1
ATOM 1504 C CA . THR A 1 199 ? -7.852 -0.341 -11.164 1.00 64.19 199 THR A CA 1
ATOM 1505 C C . THR A 1 199 ? -7.352 -0.180 -12.602 1.00 64.19 199 THR A C 1
ATOM 1507 O O . THR A 1 199 ? -8.021 -0.643 -13.528 1.00 64.19 199 THR A O 1
ATOM 1510 N N . TYR A 1 200 ? -6.180 0.434 -12.796 1.00 60.97 200 TYR A N 1
ATOM 1511 C CA . TYR A 1 200 ? -5.595 0.713 -14.110 1.00 60.97 200 TYR A CA 1
ATOM 1512 C C . TYR A 1 200 ? -4.437 -0.235 -14.468 1.00 60.97 200 TYR A C 1
ATOM 1514 O O . TYR A 1 200 ? -4.116 -1.183 -13.750 1.00 60.97 200 TYR A O 1
ATOM 1522 N N . ASP A 1 201 ? -3.844 0.027 -15.634 1.00 67.62 201 ASP A N 1
ATOM 1523 C CA . ASP A 1 201 ? -2.950 -0.840 -16.396 1.00 67.62 201 ASP A CA 1
ATOM 1524 C C . ASP A 1 201 ? -1.890 -1.580 -15.565 1.00 67.62 201 ASP A C 1
ATOM 1526 O O . ASP A 1 201 ? -1.032 -0.995 -14.899 1.00 67.62 201 ASP A O 1
ATOM 1530 N N . ARG A 1 202 ? -1.920 -2.910 -15.687 1.00 82.12 202 ARG A N 1
ATOM 1531 C CA . ARG A 1 202 ? -0.815 -3.796 -15.319 1.00 82.12 202 ARG A CA 1
ATOM 1532 C C . ARG A 1 202 ? 0.258 -3.678 -16.402 1.00 82.12 202 ARG A C 1
ATOM 1534 O O . ARG A 1 202 ? -0.016 -3.929 -17.575 1.00 82.12 202 ARG A O 1
ATOM 1541 N N . TYR A 1 203 ? 1.477 -3.312 -16.021 1.00 79.06 203 TYR A N 1
ATOM 1542 C CA . TYR A 1 203 ? 2.598 -3.197 -16.950 1.00 79.06 203 TYR A CA 1
ATOM 1543 C C . TYR A 1 203 ? 3.270 -4.562 -17.090 1.00 79.06 203 TYR A C 1
ATOM 1545 O O . TYR A 1 203 ? 3.859 -5.031 -16.116 1.00 79.06 203 TYR A O 1
ATOM 1553 N N . PRO A 1 204 ? 3.208 -5.219 -18.260 1.00 82.88 204 PRO A N 1
ATOM 1554 C CA . PRO A 1 204 ? 3.878 -6.496 -18.443 1.00 82.88 204 PRO A CA 1
ATOM 1555 C C . PRO A 1 204 ? 5.388 -6.315 -18.292 1.00 82.88 204 PRO A C 1
ATOM 1557 O O . PRO A 1 204 ? 5.962 -5.333 -18.770 1.00 82.88 204 PRO A O 1
ATOM 1560 N N . ILE A 1 205 ? 6.038 -7.280 -17.651 1.00 82.62 205 ILE A N 1
ATOM 1561 C CA . ILE A 1 205 ? 7.484 -7.279 -17.462 1.00 82.62 205 ILE A CA 1
ATOM 1562 C C . ILE A 1 205 ? 8.115 -8.547 -18.030 1.00 82.62 205 ILE A C 1
ATOM 1564 O O . ILE A 1 205 ? 7.546 -9.632 -17.971 1.00 82.62 205 ILE A O 1
ATOM 1568 N N . THR A 1 206 ? 9.322 -8.424 -18.580 1.00 80.06 206 THR A N 1
ATOM 1569 C CA . THR A 1 206 ? 10.101 -9.589 -19.026 1.00 80.06 206 THR A CA 1
ATOM 1570 C C . THR A 1 206 ? 11.186 -9.909 -18.019 1.00 80.06 206 THR A C 1
ATOM 1572 O O . THR A 1 206 ? 12.083 -9.093 -17.825 1.00 80.06 206 THR A O 1
ATOM 1575 N N . VAL A 1 207 ? 11.133 -11.101 -17.430 1.00 71.94 207 VAL A N 1
ATOM 1576 C CA . VAL A 1 207 ? 12.132 -11.583 -16.471 1.00 71.94 207 VAL A CA 1
ATOM 1577 C C . VAL A 1 207 ? 13.369 -12.087 -17.206 1.00 71.94 207 VAL A C 1
ATOM 1579 O O . VAL A 1 207 ? 13.282 -12.941 -18.091 1.00 71.94 207 VAL A O 1
ATOM 1582 N N . ASP A 1 208 ? 14.539 -11.570 -16.844 1.00 71.75 208 ASP A N 1
ATOM 1583 C CA . ASP A 1 208 ? 15.802 -12.084 -17.355 1.00 71.75 208 ASP A CA 1
ATOM 1584 C C . ASP A 1 208 ? 16.114 -13.498 -16.830 1.00 71.75 208 ASP A C 1
ATOM 1586 O O . ASP A 1 208 ? 15.507 -14.011 -15.890 1.00 71.75 208 ASP A O 1
ATOM 1590 N N . SER A 1 209 ? 17.134 -14.144 -17.399 1.00 65.75 209 SER A N 1
ATOM 1591 C CA . SER A 1 209 ? 17.554 -15.489 -16.977 1.00 65.75 209 SER A CA 1
ATOM 1592 C C . SER A 1 209 ? 18.043 -15.570 -15.524 1.00 65.75 209 SER A C 1
ATOM 1594 O O . SER A 1 209 ? 18.336 -16.663 -15.044 1.00 65.75 209 SER A O 1
ATOM 1596 N N . THR A 1 210 ? 18.212 -14.429 -14.845 1.00 65.19 210 THR A N 1
ATOM 1597 C CA . THR A 1 210 ? 18.645 -14.367 -13.446 1.00 65.19 210 THR A CA 1
ATOM 1598 C C . THR A 1 210 ? 17.480 -14.228 -12.469 1.00 65.19 210 THR A C 1
ATOM 1600 O O . THR A 1 210 ? 17.693 -14.434 -11.271 1.00 65.19 210 THR A O 1
ATOM 1603 N N . GLY A 1 211 ? 16.272 -13.921 -12.956 1.00 63.56 211 GLY A N 1
ATOM 1604 C CA . GLY A 1 211 ? 15.105 -13.656 -12.118 1.00 63.56 211 GLY A CA 1
ATOM 1605 C C . GLY A 1 211 ? 15.129 -12.277 -11.457 1.00 63.56 211 GLY A C 1
ATOM 1606 O O . GLY A 1 211 ? 14.440 -12.078 -10.460 1.00 63.56 211 GLY A O 1
ATOM 1607 N N . ARG A 1 212 ? 15.988 -11.355 -11.917 1.00 65.94 212 ARG A N 1
ATOM 1608 C CA . ARG A 1 212 ? 16.302 -10.115 -11.178 1.00 65.94 212 ARG A CA 1
ATOM 1609 C C . ARG A 1 212 ? 16.141 -8.850 -11.982 1.00 65.94 212 ARG A C 1
ATOM 1611 O O . ARG A 1 212 ? 16.053 -7.793 -11.367 1.00 65.94 212 ARG A O 1
ATOM 1618 N N . ILE A 1 213 ? 16.172 -8.929 -13.306 1.00 63.88 213 ILE A N 1
ATOM 1619 C CA . ILE A 1 213 ? 15.999 -7.757 -14.157 1.00 63.88 213 ILE A CA 1
ATOM 1620 C C . ILE A 1 213 ? 14.714 -7.929 -14.937 1.00 63.88 213 ILE A C 1
ATOM 1622 O O . ILE A 1 213 ? 14.528 -8.929 -15.628 1.00 63.88 213 ILE A O 1
ATOM 1626 N N . PHE A 1 214 ? 13.856 -6.930 -14.820 1.00 72.94 214 PHE A N 1
ATOM 1627 C CA . PHE A 1 214 ? 12.554 -6.896 -15.444 1.00 72.94 214 PHE A CA 1
ATOM 1628 C C . PHE A 1 214 ? 12.499 -5.675 -16.346 1.00 72.94 214 PHE A C 1
ATOM 1630 O O . PHE A 1 214 ? 12.550 -4.555 -15.847 1.00 72.94 214 PHE A O 1
ATOM 1637 N N . ASN A 1 215 ? 12.443 -5.871 -17.658 1.00 74.00 215 ASN A N 1
ATOM 1638 C CA . ASN A 1 215 ? 12.328 -4.757 -18.601 1.00 74.00 215 ASN A CA 1
ATOM 1639 C C . ASN A 1 215 ? 10.872 -4.577 -19.020 1.00 74.00 215 ASN A C 1
ATOM 1641 O O . ASN A 1 215 ? 10.150 -5.568 -19.168 1.00 74.00 215 ASN A O 1
ATOM 1645 N N . PHE A 1 216 ? 10.476 -3.328 -19.243 1.00 72.75 216 PHE A N 1
ATOM 1646 C CA . PHE A 1 216 ? 9.188 -2.986 -19.830 1.00 72.75 216 PHE A CA 1
ATOM 1647 C C . PHE A 1 216 ? 9.354 -1.878 -20.868 1.00 72.75 216 PHE A C 1
ATOM 1649 O O . PHE A 1 216 ? 10.148 -0.947 -20.705 1.00 72.75 216 PHE A O 1
ATOM 1656 N N . GLU A 1 217 ? 8.570 -1.989 -21.931 1.00 72.56 217 GLU A N 1
ATOM 1657 C CA . GLU A 1 217 ? 8.394 -0.965 -22.950 1.00 72.56 217 GLU A CA 1
ATOM 1658 C C . GLU A 1 217 ? 6.890 -0.792 -23.137 1.00 72.56 217 GLU A C 1
ATOM 1660 O O . GLU A 1 217 ? 6.162 -1.779 -23.260 1.00 72.56 217 GLU A O 1
ATOM 1665 N N . ASN A 1 218 ? 6.417 0.449 -23.084 1.00 67.62 218 ASN A N 1
ATOM 1666 C CA . ASN A 1 218 ? 5.013 0.762 -23.280 1.00 67.62 218 ASN A CA 1
ATOM 1667 C C . ASN A 1 218 ? 4.889 2.032 -24.121 1.00 67.62 218 ASN A C 1
ATOM 1669 O O . ASN A 1 218 ? 5.344 3.103 -23.709 1.00 67.62 218 ASN A O 1
ATOM 1673 N N . ASP A 1 219 ? 4.288 1.888 -25.295 1.00 66.56 219 ASP A N 1
ATOM 1674 C CA . ASP A 1 219 ? 4.032 2.981 -26.221 1.00 66.56 219 ASP A CA 1
ATOM 1675 C C . ASP A 1 219 ? 2.553 3.363 -26.132 1.00 66.56 219 ASP A C 1
ATOM 1677 O O . ASP A 1 219 ? 1.658 2.582 -26.456 1.00 66.56 219 ASP A O 1
ATOM 1681 N N . PHE A 1 220 ? 2.309 4.588 -25.688 1.00 61.84 220 PHE A N 1
ATOM 1682 C CA . PHE A 1 220 ? 1.018 5.260 -25.700 1.00 61.84 220 PHE A CA 1
ATOM 1683 C C . PHE A 1 220 ? 0.941 6.204 -26.905 1.00 61.84 220 PHE A C 1
ATOM 1685 O O . PHE A 1 220 ? 1.961 6.571 -27.486 1.00 61.84 220 PHE A O 1
ATOM 1692 N N . GLU A 1 221 ? -0.274 6.635 -27.256 1.00 60.38 221 GLU A N 1
ATOM 1693 C CA . GLU A 1 221 ? -0.529 7.504 -28.419 1.00 60.38 221 GLU A CA 1
ATOM 1694 C C . GLU A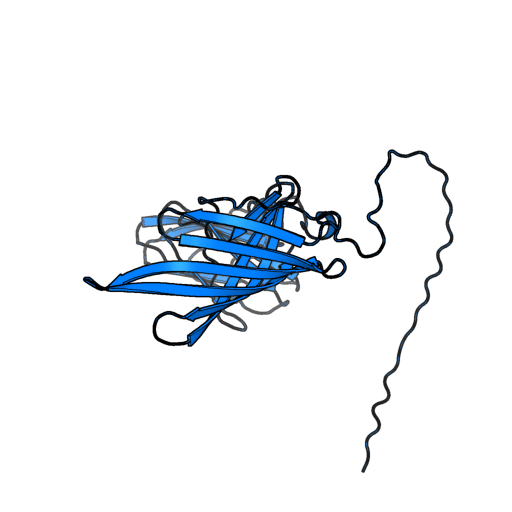 1 221 ? 0.339 8.782 -28.415 1.00 60.38 221 GLU A C 1
ATOM 1696 O O . GLU A 1 221 ? 0.823 9.187 -29.470 1.00 60.38 221 GLU A O 1
ATOM 1701 N N . ASP A 1 222 ? 0.638 9.327 -27.227 1.00 62.03 222 ASP A N 1
ATOM 1702 C CA . ASP A 1 222 ? 1.404 10.571 -27.041 1.00 62.03 222 ASP A CA 1
ATOM 1703 C C . ASP A 1 222 ? 2.707 10.410 -26.226 1.00 62.03 222 ASP A C 1
ATOM 1705 O O . ASP A 1 222 ? 3.393 11.398 -25.930 1.00 62.03 222 ASP A O 1
ATOM 1709 N N . ALA A 1 223 ? 3.063 9.178 -25.837 1.00 67.25 223 ALA A N 1
ATOM 1710 C CA . ALA A 1 223 ? 4.192 8.922 -24.946 1.00 67.25 223 ALA A CA 1
ATOM 1711 C C . ALA A 1 223 ? 4.853 7.562 -25.188 1.00 67.25 223 ALA A C 1
ATOM 1713 O O . ALA A 1 223 ? 4.173 6.547 -25.223 1.00 67.25 223 ALA A O 1
ATOM 1714 N N . SER A 1 224 ? 6.184 7.510 -25.233 1.00 75.69 224 SER A N 1
ATOM 1715 C CA . SER A 1 224 ? 6.929 6.241 -25.165 1.00 75.69 224 SER A CA 1
ATOM 1716 C C . SER A 1 224 ? 7.571 6.097 -23.791 1.00 75.69 224 SER A C 1
ATOM 1718 O O . SER A 1 224 ? 8.277 7.013 -23.347 1.00 75.69 224 SER A O 1
ATOM 1720 N N . ARG A 1 225 ? 7.375 4.959 -23.125 1.00 76.62 225 ARG A N 1
ATOM 1721 C CA . ARG A 1 225 ? 7.970 4.651 -21.821 1.00 76.62 225 ARG A CA 1
ATOM 1722 C C . ARG A 1 225 ? 8.841 3.414 -21.928 1.00 76.62 225 ARG A C 1
ATOM 1724 O O . ARG A 1 225 ? 8.391 2.362 -22.361 1.00 76.62 225 ARG A O 1
ATOM 1731 N N . THR A 1 226 ? 10.076 3.530 -21.467 1.00 78.50 226 THR A N 1
ATOM 1732 C CA . THR A 1 226 ? 10.998 2.398 -21.344 1.00 78.50 226 THR A CA 1
ATOM 1733 C C . THR A 1 226 ? 11.543 2.369 -19.934 1.00 78.50 226 THR A C 1
ATOM 1735 O O . THR A 1 226 ? 11.945 3.414 -19.410 1.00 78.50 226 THR A O 1
ATOM 1738 N N . GLY A 1 227 ? 11.613 1.196 -19.324 1.00 79.94 227 GLY A N 1
ATOM 1739 C CA . GLY A 1 227 ? 12.187 1.087 -17.999 1.00 79.94 227 GLY A CA 1
ATOM 1740 C C . GLY A 1 227 ? 12.658 -0.304 -17.636 1.00 79.94 227 GLY A C 1
ATOM 1741 O O . GLY A 1 227 ? 12.514 -1.272 -18.383 1.00 79.94 227 GLY A O 1
ATOM 1742 N N . SER A 1 228 ? 13.277 -0.365 -16.465 1.00 80.44 228 SER A N 1
ATOM 1743 C CA . SER A 1 228 ? 13.785 -1.591 -15.879 1.00 80.44 228 SER A CA 1
ATOM 1744 C C . SER A 1 228 ? 13.554 -1.601 -14.374 1.00 80.44 228 SER A C 1
ATOM 1746 O O . SER A 1 228 ? 13.657 -0.570 -13.708 1.00 80.44 228 SER A O 1
ATOM 1748 N N . ILE A 1 229 ? 13.276 -2.778 -13.833 1.00 80.12 229 ILE A N 1
ATOM 1749 C CA . ILE A 1 229 ? 13.315 -3.064 -12.405 1.00 80.12 229 ILE A CA 1
ATOM 1750 C C . ILE A 1 229 ? 14.477 -4.012 -12.167 1.00 80.12 229 ILE A C 1
ATOM 1752 O O . ILE A 1 229 ? 14.582 -5.045 -12.823 1.00 80.12 229 ILE A O 1
ATOM 1756 N N . MET A 1 230 ? 15.336 -3.681 -11.212 1.00 80.56 230 MET A N 1
ATOM 1757 C CA . MET A 1 230 ? 16.400 -4.560 -10.744 1.00 80.56 230 MET A CA 1
ATOM 1758 C C . MET A 1 230 ? 16.134 -4.971 -9.303 1.00 80.56 230 MET A C 1
ATOM 1760 O O . MET A 1 230 ? 15.994 -4.107 -8.442 1.00 80.56 230 MET A O 1
ATOM 1764 N N . VAL A 1 231 ? 16.126 -6.271 -9.027 1.00 75.81 231 VAL A N 1
ATOM 1765 C CA . VAL A 1 231 ? 15.894 -6.835 -7.695 1.00 75.81 231 VAL A CA 1
ATOM 1766 C C . VAL A 1 231 ? 17.206 -7.333 -7.091 1.00 75.81 231 VAL A C 1
ATOM 1768 O O . VAL A 1 231 ? 17.927 -8.160 -7.658 1.00 75.81 231 VAL A O 1
ATOM 1771 N N . SER A 1 232 ? 17.523 -6.838 -5.899 1.00 71.56 232 SER A N 1
ATOM 1772 C CA . SER A 1 232 ? 18.633 -7.325 -5.085 1.00 71.56 232 SER A CA 1
ATOM 1773 C C . SER A 1 232 ? 18.251 -8.651 -4.435 1.00 71.56 232 SER A C 1
ATOM 1775 O O . SER A 1 232 ? 17.363 -8.708 -3.587 1.00 71.56 232 SER A O 1
ATOM 1777 N N . GLY A 1 233 ? 18.954 -9.723 -4.798 1.00 63.75 233 GLY A N 1
ATOM 1778 C CA . GLY A 1 233 ? 18.561 -11.082 -4.420 1.00 63.75 233 GLY A CA 1
ATOM 1779 C C . GLY A 1 233 ? 18.544 -11.393 -2.918 1.00 63.75 233 GLY A C 1
ATOM 1780 O O . GLY A 1 233 ? 17.804 -12.279 -2.520 1.00 63.75 233 GLY A O 1
ATOM 1781 N N . LEU A 1 234 ? 19.309 -10.684 -2.074 1.00 67.94 234 LEU A N 1
ATOM 1782 C CA . LEU A 1 234 ? 19.364 -10.965 -0.625 1.00 67.94 234 LEU A CA 1
ATOM 1783 C C . LEU A 1 234 ? 18.432 -10.091 0.220 1.00 67.94 234 LEU A C 1
ATOM 1785 O O . LEU A 1 234 ? 17.965 -10.534 1.262 1.00 67.94 234 LEU A O 1
ATOM 1789 N N . SER A 1 235 ? 18.203 -8.845 -0.189 1.00 72.75 235 SER A N 1
ATOM 1790 C CA . SER A 1 235 ? 17.358 -7.892 0.543 1.00 72.75 235 SER A CA 1
ATOM 1791 C C . SER A 1 235 ? 15.939 -7.818 -0.011 1.00 72.75 235 SER A C 1
ATOM 1793 O O . SER A 1 235 ? 15.094 -7.168 0.593 1.00 72.75 235 SER A O 1
ATOM 1795 N N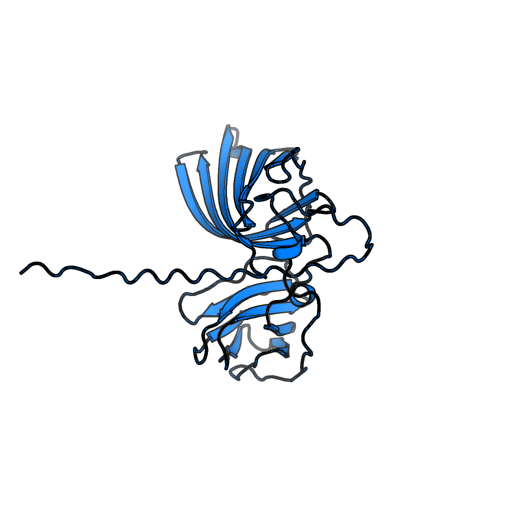 . GLY A 1 236 ? 15.713 -8.366 -1.207 1.00 72.12 236 GLY A N 1
ATOM 1796 C CA . GLY A 1 236 ? 14.509 -8.118 -1.994 1.00 72.12 236 GLY A CA 1
ATOM 1797 C C . GLY A 1 236 ? 14.354 -6.662 -2.431 1.00 72.12 236 GLY A C 1
ATOM 1798 O O . GLY A 1 236 ? 13.388 -6.330 -3.100 1.00 72.12 236 GLY A O 1
ATOM 1799 N N . SER A 1 237 ? 15.300 -5.781 -2.085 1.00 79.81 237 SER A N 1
ATOM 1800 C CA . SER A 1 237 ? 15.229 -4.365 -2.429 1.00 79.81 237 SER A CA 1
ATOM 1801 C C . SER A 1 237 ? 15.244 -4.193 -3.933 1.00 79.81 237 SER A C 1
ATOM 1803 O O . SER A 1 237 ? 16.063 -4.831 -4.604 1.00 79.81 237 SER A O 1
ATOM 1805 N N . ILE A 1 238 ? 14.439 -3.276 -4.445 1.00 80.94 238 ILE A N 1
ATOM 1806 C CA . ILE A 1 238 ? 14.399 -3.023 -5.875 1.00 80.94 238 ILE A CA 1
ATOM 1807 C C . ILE A 1 238 ? 14.866 -1.622 -6.226 1.00 80.94 238 ILE A C 1
ATOM 1809 O O . ILE A 1 238 ? 14.694 -0.673 -5.457 1.00 80.94 238 ILE A O 1
ATOM 1813 N N . ILE A 1 239 ? 15.423 -1.525 -7.426 1.00 81.75 239 ILE A N 1
ATOM 1814 C CA . ILE A 1 239 ? 15.712 -0.279 -8.114 1.00 81.75 239 ILE A CA 1
ATOM 1815 C C . ILE A 1 239 ? 14.831 -0.245 -9.359 1.00 81.75 239 ILE A C 1
ATOM 1817 O O . ILE A 1 239 ? 15.077 -0.991 -10.305 1.00 81.75 239 ILE A O 1
ATOM 1821 N N . TYR A 1 240 ? 13.814 0.611 -9.353 1.00 81.62 240 TYR A N 1
ATOM 1822 C CA . TYR A 1 240 ? 13.003 0.909 -10.535 1.00 81.62 240 TYR A CA 1
ATOM 1823 C C . TYR A 1 240 ? 13.599 2.101 -11.271 1.00 81.62 240 TYR A C 1
ATOM 1825 O O . TYR A 1 240 ? 13.905 3.113 -10.639 1.00 81.62 240 TYR A O 1
ATOM 1833 N N . GLN A 1 241 ? 13.725 2.001 -12.589 1.00 82.31 241 GLN A N 1
ATOM 1834 C CA . GLN A 1 241 ? 14.108 3.101 -13.462 1.00 82.31 241 GLN A CA 1
ATOM 1835 C C . GLN A 1 241 ? 13.155 3.182 -14.646 1.00 82.31 241 GLN A C 1
ATOM 1837 O O . GLN A 1 241 ? 13.045 2.229 -15.407 1.00 82.31 241 GLN A O 1
ATOM 1842 N N . GLU A 1 242 ? 12.522 4.333 -14.841 1.00 82.94 242 GLU A N 1
ATOM 1843 C CA . GLU A 1 242 ? 11.679 4.624 -16.006 1.00 82.94 242 GLU A CA 1
ATOM 1844 C C . GLU A 1 242 ? 12.208 5.870 -16.697 1.00 82.94 242 GLU A C 1
ATOM 1846 O O . GLU A 1 242 ? 12.559 6.849 -16.039 1.00 82.94 242 GLU A O 1
ATOM 1851 N N . THR A 1 243 ? 12.248 5.837 -18.023 1.00 81.25 243 THR A N 1
ATOM 1852 C CA . THR A 1 243 ? 12.364 7.024 -18.863 1.00 81.25 243 THR A CA 1
ATOM 1853 C C . THR A 1 243 ? 11.124 7.107 -19.741 1.00 81.25 243 THR A C 1
ATOM 1855 O O . THR A 1 243 ? 10.872 6.208 -20.541 1.00 81.25 243 THR A O 1
ATOM 1858 N N . ALA A 1 244 ? 10.368 8.188 -19.588 1.00 81.62 244 ALA A N 1
ATOM 1859 C CA . ALA A 1 244 ? 9.246 8.527 -20.447 1.00 81.62 244 ALA A CA 1
ATOM 1860 C C . ALA A 1 244 ? 9.632 9.698 -21.350 1.00 81.62 244 ALA A C 1
ATOM 1862 O O . ALA A 1 244 ? 10.302 10.635 -20.905 1.00 81.62 244 ALA A O 1
ATOM 1863 N N . LYS A 1 245 ? 9.204 9.635 -22.608 1.00 81.12 245 LYS A N 1
ATOM 1864 C CA . LYS A 1 245 ? 9.236 10.753 -23.546 1.00 81.12 245 LYS A CA 1
ATOM 1865 C C . LYS A 1 245 ? 7.814 11.109 -23.915 1.00 81.12 245 LYS A C 1
ATOM 1867 O O . LYS A 1 245 ? 7.111 10.259 -24.451 1.00 81.12 245 LYS A O 1
ATOM 1872 N N . GLU A 1 246 ? 7.416 12.339 -23.634 1.00 78.62 246 GLU A N 1
ATOM 1873 C CA . GLU A 1 246 ? 6.060 12.825 -23.885 1.00 78.62 246 GLU A CA 1
ATOM 1874 C C . GLU A 1 246 ? 6.141 14.098 -24.727 1.00 78.62 246 GLU A C 1
ATOM 1876 O O . GLU A 1 246 ? 6.993 14.960 -24.486 1.00 78.62 246 GLU A O 1
ATOM 1881 N N . THR A 1 247 ? 5.279 14.223 -25.736 1.00 74.69 247 THR A N 1
ATOM 1882 C CA . THR A 1 247 ? 5.201 15.456 -26.529 1.00 74.69 247 THR A CA 1
ATOM 1883 C C . THR A 1 247 ? 4.149 16.359 -25.910 1.00 74.69 247 THR A C 1
ATOM 1885 O O . THR A 1 247 ? 2.958 16.084 -26.001 1.00 74.69 247 THR A O 1
ATOM 1888 N N . THR A 1 248 ? 4.571 17.458 -25.288 1.00 67.88 248 THR A N 1
ATOM 1889 C CA . THR A 1 248 ? 3.633 18.445 -24.740 1.00 67.88 248 THR A CA 1
ATOM 1890 C C . THR A 1 248 ? 3.434 19.588 -25.728 1.00 67.88 248 THR A C 1
ATOM 1892 O O . THR A 1 248 ? 4.390 20.122 -26.293 1.00 67.88 248 THR A O 1
ATOM 1895 N N . SER A 1 249 ? 2.178 19.975 -25.955 1.00 62.31 249 SER A N 1
ATOM 1896 C CA . SER A 1 249 ? 1.820 21.126 -26.787 1.00 62.31 249 SER A CA 1
ATOM 1897 C C . SER A 1 249 ? 1.449 22.326 -25.919 1.00 62.31 249 SER A C 1
ATOM 1899 O O . SER A 1 249 ? 0.509 22.248 -25.127 1.00 62.31 249 SER A O 1
ATOM 1901 N N . ASN A 1 250 ? 2.133 23.457 -26.101 1.00 56.84 250 ASN A N 1
ATOM 1902 C CA . ASN A 1 250 ? 1.734 24.743 -25.527 1.00 56.84 250 ASN A CA 1
ATOM 1903 C C . ASN A 1 250 ? 1.464 25.741 -26.664 1.00 56.84 250 ASN A C 1
ATOM 1905 O O . ASN A 1 250 ? 2.376 26.404 -27.163 1.00 56.84 250 ASN A O 1
ATOM 1909 N N . GLY A 1 251 ? 0.208 25.796 -27.119 1.00 64.56 251 GLY A N 1
ATOM 1910 C CA . GLY A 1 251 ? -0.162 26.489 -28.357 1.00 64.56 251 GLY A CA 1
ATOM 1911 C C . GLY A 1 251 ? 0.331 25.727 -29.592 1.00 64.56 251 GLY A C 1
ATOM 1912 O O . GLY A 1 251 ? 0.152 24.516 -29.671 1.00 64.56 251 GLY A O 1
ATOM 1913 N N . ASP A 1 252 ? 0.977 26.422 -30.532 1.00 60.41 252 ASP A N 1
ATOM 1914 C CA . ASP A 1 252 ? 1.526 25.825 -31.766 1.00 60.41 252 ASP A CA 1
ATOM 1915 C C . ASP A 1 252 ? 2.897 25.140 -31.571 1.00 60.41 252 ASP A C 1
ATOM 1917 O O . ASP A 1 252 ? 3.439 24.553 -32.508 1.00 60.41 252 ASP A O 1
ATOM 1921 N N . ASN A 1 253 ? 3.487 25.218 -30.373 1.00 59.44 253 ASN A N 1
ATOM 1922 C CA . ASN A 1 253 ? 4.806 24.653 -30.092 1.00 59.44 253 ASN A CA 1
ATOM 1923 C C . ASN A 1 253 ? 4.683 23.286 -29.413 1.00 59.44 253 ASN A C 1
ATOM 1925 O O . ASN A 1 253 ? 4.090 23.174 -28.339 1.00 59.44 253 ASN A O 1
ATOM 1929 N N . GLN A 1 254 ? 5.295 22.275 -30.028 1.00 69.88 254 GLN A N 1
ATOM 1930 C CA . GLN A 1 254 ? 5.520 20.959 -29.436 1.00 69.88 254 GLN A CA 1
ATOM 1931 C C . GLN A 1 254 ? 6.905 20.917 -28.782 1.00 69.88 254 GLN A C 1
ATOM 1933 O O . GLN A 1 254 ? 7.902 21.261 -29.422 1.00 69.88 254 GLN A O 1
ATOM 1938 N N . THR A 1 255 ? 6.969 20.477 -27.527 1.00 72.19 255 THR A N 1
ATOM 1939 C CA . THR A 1 255 ? 8.217 20.256 -26.789 1.00 72.19 255 THR A CA 1
ATOM 1940 C C . THR A 1 255 ? 8.277 18.800 -26.338 1.00 72.19 255 THR A C 1
ATOM 1942 O O . THR A 1 255 ? 7.352 18.310 -25.693 1.00 72.19 255 THR A O 1
ATOM 1945 N N . GLU A 1 256 ? 9.375 18.111 -26.660 1.00 76.31 256 GLU A N 1
ATOM 1946 C CA . GLU A 1 256 ? 9.654 16.777 -26.118 1.00 76.31 256 GLU A CA 1
ATOM 1947 C C . GLU A 1 256 ? 10.125 16.921 -24.667 1.00 76.31 256 GLU A C 1
ATOM 1949 O O . GLU A 1 256 ? 11.164 17.520 -24.381 1.00 76.31 256 GLU A O 1
ATOM 1954 N N . CYS A 1 257 ? 9.338 16.365 -23.760 1.00 78.62 257 CYS A N 1
ATOM 1955 C CA . CYS A 1 257 ? 9.624 16.264 -22.344 1.00 78.62 257 CYS A CA 1
ATOM 1956 C C . CYS A 1 257 ? 10.223 14.899 -22.041 1.00 78.62 257 CYS A C 1
ATOM 1958 O O . CYS A 1 257 ? 9.700 13.881 -22.491 1.00 78.62 257 CYS A O 1
ATOM 1960 N N . THR A 1 258 ? 11.304 14.857 -21.261 1.00 82.25 258 THR A N 1
ATOM 1961 C CA . THR A 1 258 ? 11.829 13.591 -20.731 1.00 82.25 258 THR A CA 1
ATOM 1962 C C . THR A 1 258 ? 11.652 13.527 -19.224 1.00 82.25 258 THR A C 1
ATOM 1964 O O . THR A 1 258 ? 12.246 14.330 -18.500 1.00 82.25 258 THR A O 1
ATOM 1967 N N . THR A 1 259 ? 10.927 12.516 -18.755 1.00 83.19 259 THR A N 1
ATOM 1968 C CA . THR A 1 259 ? 10.748 12.226 -17.329 1.00 83.19 259 THR A CA 1
ATOM 1969 C C . THR A 1 259 ? 11.559 11.000 -16.954 1.00 83.19 259 THR A C 1
ATOM 1971 O O . THR A 1 259 ? 11.488 9.974 -17.628 1.00 83.19 259 THR A O 1
ATOM 1974 N N . LYS A 1 260 ? 12.340 11.098 -15.878 1.00 84.19 260 LYS A N 1
ATOM 1975 C CA . LYS A 1 260 ? 13.086 9.982 -15.295 1.00 84.19 260 LYS A CA 1
ATOM 1976 C C . LYS A 1 260 ? 12.574 9.689 -13.899 1.00 84.19 260 LYS A C 1
ATOM 1978 O O . LYS A 1 260 ? 12.585 10.585 -13.063 1.00 84.19 260 LYS A O 1
ATOM 1983 N N . LYS A 1 261 ? 12.191 8.447 -13.628 1.00 82.81 261 LYS A N 1
ATOM 1984 C CA . LYS A 1 261 ? 11.825 8.002 -12.279 1.00 82.81 261 LYS A CA 1
ATOM 1985 C C . LYS A 1 261 ? 12.863 7.024 -11.769 1.00 82.81 261 LYS A C 1
ATOM 1987 O O . LYS A 1 261 ? 13.255 6.121 -12.502 1.00 82.81 261 LYS A O 1
ATOM 1992 N N . LEU A 1 262 ? 13.289 7.205 -10.526 1.00 83.31 262 LEU A N 1
ATOM 1993 C CA . LEU A 1 262 ? 14.141 6.274 -9.797 1.00 83.31 262 LEU A CA 1
ATOM 1994 C C . LEU A 1 262 ? 13.462 5.934 -8.474 1.00 83.31 262 LEU A C 1
ATOM 1996 O O . LEU A 1 262 ? 13.234 6.832 -7.666 1.00 83.31 262 LEU A O 1
ATOM 2000 N N . ILE A 1 263 ? 13.171 4.658 -8.235 1.00 81.25 263 ILE A N 1
ATOM 2001 C CA . ILE A 1 263 ? 12.605 4.204 -6.958 1.00 81.25 263 ILE A CA 1
ATOM 2002 C C . ILE A 1 263 ? 13.596 3.267 -6.291 1.00 81.25 263 ILE A C 1
ATOM 2004 O O . ILE A 1 263 ? 14.029 2.297 -6.907 1.00 81.25 263 ILE A O 1
ATOM 2008 N N . ASN A 1 264 ? 13.907 3.545 -5.025 1.00 81.56 264 ASN A N 1
ATOM 2009 C CA . ASN A 1 264 ? 14.525 2.580 -4.123 1.00 81.56 264 ASN A CA 1
ATOM 2010 C C . ASN A 1 264 ? 13.455 2.110 -3.146 1.00 81.56 264 ASN A C 1
ATOM 2012 O O . ASN A 1 264 ? 12.957 2.912 -2.352 1.00 81.56 264 ASN A O 1
ATOM 2016 N N . ALA A 1 265 ? 13.104 0.833 -3.219 1.00 80.06 265 ALA A N 1
ATOM 2017 C CA . ALA A 1 265 ? 12.014 0.276 -2.434 1.00 80.06 265 ALA A CA 1
ATOM 2018 C C . ALA A 1 265 ? 12.385 -1.064 -1.810 1.00 80.06 265 ALA A C 1
ATOM 2020 O O . ALA A 1 265 ? 13.275 -1.773 -2.287 1.00 80.06 265 ALA A O 1
ATOM 2021 N N . MET A 1 266 ? 11.692 -1.389 -0.727 1.00 81.88 266 MET A N 1
ATOM 2022 C CA . MET A 1 266 ? 11.846 -2.629 0.023 1.00 81.88 266 MET A CA 1
ATOM 2023 C C . MET A 1 266 ? 10.516 -3.381 0.031 1.00 81.88 266 MET A C 1
ATOM 2025 O O . MET A 1 266 ? 9.465 -2.729 0.059 1.00 81.88 266 MET A O 1
ATOM 2029 N N . PRO A 1 267 ? 10.544 -4.723 0.032 1.00 81.00 267 PRO A N 1
ATOM 2030 C CA . PRO A 1 267 ? 9.367 -5.501 0.362 1.00 81.00 267 PRO A CA 1
ATOM 2031 C C . PRO A 1 267 ? 8.850 -5.112 1.741 1.00 81.00 267 PRO A C 1
ATOM 2033 O O . PRO A 1 267 ? 9.630 -4.840 2.660 1.00 81.00 267 PRO A O 1
ATOM 2036 N N . VAL A 1 268 ? 7.532 -5.042 1.859 1.00 82.31 268 VAL A N 1
ATOM 2037 C CA . VAL A 1 268 ? 6.893 -4.487 3.048 1.00 82.31 268 VAL A CA 1
ATOM 2038 C C . VAL A 1 268 ? 6.365 -5.566 3.979 1.00 82.31 268 VAL A C 1
ATOM 2040 O O . VAL A 1 268 ? 6.420 -5.340 5.180 1.00 82.31 268 VAL A O 1
ATOM 2043 N N . LEU A 1 269 ? 5.849 -6.683 3.467 1.00 82.06 269 LEU A N 1
ATOM 2044 C CA . LEU A 1 269 ? 5.118 -7.682 4.257 1.00 82.06 269 LEU A CA 1
ATOM 2045 C C . LEU A 1 269 ? 5.994 -8.818 4.798 1.00 82.06 269 LEU A C 1
ATOM 2047 O O . LEU A 1 269 ? 7.059 -9.095 4.208 1.00 82.06 269 LEU A O 1
#

Organism: NCBI:txid2080658

Nearest PDB structures (foldseek):
  1nqj-assembly1_A  TM=8.457E-01  e=4.718E-04  Hathewaya histolytica
  2o8o-assembly2_B  TM=8.006E-01  e=5.778E-04  Hathewaya histolytica
  4hpk-assembly1_B  TM=8.304E-01  e=1.235E-03  Hathewaya histolytica
  2o8o-assembly1_A  TM=6.745E-01  e=3.853E-04  Hathewaya histolytica
  6mna-assembly1_A  TM=3.873E-01  e=2.866E+00  Mycobacterium tuberculosis H37Rv

Mean predicted aligned error: 11.65 Å

Sequence (269 aa):
MKKQLLAILICTTLAACGGGSGSSSGETTPPAGSFDPASFMGKADEPTLQLLNIPNGEEIQLNQQSNITFSTGTVIYNFNPTSSGKVSIVVSGNRNFNFNVTGQEEIEAPYSDDSIRYLVLDAVAEQSYQIQVNSNPGAELNIIVAEANRETLAIEDGEVYFSGLMATTENCFGSETTYTPTHFVIDFTDNYFQYGDRTYDRYPITVDSTGRIFNFENDFEDASRTGSIMVSGLSGSIIYQETAKETTSNGDNQTECTTKKLINAMPVL